Protein 2BL9 (pdb70)

Solvent-accessible surface area: 12488 Å² total; per-residue (Å²): 152,44,45,0,45,1,1,7,2,13,1,5,12,14,0,0,70,34,24,101,78,132,71,67,141,138,56,91,87,185,23,122,134,66,41,37,0,20,10,27,175,58,87,108,20,20,184,101,14,67,41,18,97,155,50,37,37,62,26,0,46,144,22,29,100,95,123,41,84,160,18,72,141,60,19,77,135,34,58,151,112,92,119,189,10,39,0,0,0,0,0,9,96,77,30,5,93,55,38,68,124,135,140,21,39,16,85,94,23,34,4,0,0,22,14,153,100,38,57,172,117,112,13,173,31,170,26,88,45,14,76,35,7,84,59,2,11,107,12,2,52,168,41,123,0,12,42,0,6,0,28,3,22,20,153,12,5,116,71,2,19,90,95,67,10,1,52,36,4,37,26,1,77,0,68,14,61,52,84,21,70,58,58,26,7,129,51,96,69,77,57,15,140,72,80,56,99,37,140,102,106,87,10,190,64,35,44,4,16,12,8,15,68,20,16,117

Sequence (216 aa):
ENLSDVFDIYAICACCKVAPTSAGTKNEPFSPRTFRGLGNKGTLPWKCNSVDMKYFSSVTTYVDESKYEKLKWKRERYLRMEAKLQNVVVMGRSSWESIPKQYKPLPNRINVVLSKTLTKEDVKEKVFIIDSIDDLLLLLKKLKYYKCFIIGGAQVYRECLSRNLIKQIYFTRINGAYPCDVFFPEFDESEFRVTSVSEVYNSKGTTLDFLVYSKV

Structure (mmCIF, N/CA/C/O backbone):
data_2BL9
#
_entry.id   2BL9
#
_cell.length_a   134.280
_cell.length_b   55.740
_cell.length_c   45.720
_cell.angle_alpha   90.00
_cell.angle_beta   107.09
_cell.angle_gamma   90.00
#
_symmetry.space_group_name_H-M   'C 1 2 1'
#
loop_
_entity.id
_entity.type
_entity.pdbx_description
1 polymer 'DIHYDROFOLATE REDUCTASE-THYMIDYLATE SYNTHASE'
2 non-polymer 'NADPH DIHYDRO-NICOTINAMIDE-ADENINE-DINUCLEOTIDE PHOSPHATE'
3 non-polymer 5-(4-CHLORO-PHENYL)-6-ETHYL-PYRIMIDINE-2,4-DIAMINE
4 water water
#
loop_
_atom_site.group_PDB
_atom_site.id
_atom_site.type_symbol
_atom_site.label_atom_id
_atom_site.label_alt_id
_atom_site.label_comp_id
_atom_site.label_asym_id
_atom_site.label_entity_id
_atom_site.label_seq_id
_atom_site.pdbx_PDB_ins_code
_atom_site.Cartn_x
_atom_site.Cartn_y
_atom_site.Cartn_z
_atom_site.occupancy
_atom_site.B_iso_or_equiv
_atom_site.auth_seq_id
_atom_site.auth_comp_id
_atom_site.auth_asym_id
_atom_site.auth_atom_id
_atom_site.pdbx_PDB_model_num
ATOM 1 N N . GLU A 1 2 ? 63.761 1.132 23.424 1.00 50.12 2 GLU A N 1
ATOM 2 C CA . GLU A 1 2 ? 64.395 2.476 23.486 1.00 50.51 2 GLU A CA 1
ATOM 3 C C . GLU A 1 2 ? 65.864 2.419 23.946 1.00 49.26 2 GLU A C 1
ATOM 4 O O . GLU A 1 2 ? 66.279 1.476 24.628 1.00 53.27 2 GLU A O 1
ATOM 10 N N . ASN A 1 3 ? 66.644 3.436 23.576 1.00 45.05 3 ASN A N 1
ATOM 11 C CA . ASN A 1 3 ? 68.048 3.507 23.980 1.00 41.07 3 ASN A CA 1
ATOM 12 C C . ASN A 1 3 ? 68.203 4.449 25.184 1.00 37.82 3 ASN A C 1
ATOM 13 O O . ASN A 1 3 ? 68.098 5.661 25.030 1.00 35.64 3 ASN A O 1
ATOM 18 N N . LEU A 1 4 ? 68.447 3.895 26.373 1.00 34.42 4 LEU A N 1
ATOM 19 C CA . LEU A 1 4 ? 68.614 4.710 27.572 1.00 33.48 4 LEU A CA 1
ATOM 20 C C . LEU A 1 4 ? 69.805 5.673 27.485 1.00 35.40 4 LEU A C 1
ATOM 21 O O . LEU A 1 4 ? 69.723 6.808 27.966 1.00 32.58 4 LEU A O 1
ATOM 26 N N . SER A 1 5 ? 70.914 5.237 26.893 1.00 32.81 5 SER A N 1
ATOM 27 C CA . SER A 1 5 ? 72.061 6.122 26.795 1.00 36.43 5 SER A CA 1
ATOM 28 C C . SER A 1 5 ? 71.657 7.376 26.014 1.00 36.61 5 SER A C 1
ATOM 29 O O . SER A 1 5 ? 72.145 8.473 26.297 1.00 32.76 5 SER A O 1
ATOM 32 N N . ASP A 1 6 ? 70.729 7.233 25.065 1.00 37.26 6 ASP A N 1
ATOM 33 C CA . ASP A 1 6 ? 70.268 8.391 24.301 1.00 36.61 6 ASP A CA 1
ATOM 34 C C . ASP A 1 6 ? 69.268 9.247 25.104 1.00 36.35 6 ASP A C 1
ATOM 35 O O . ASP A 1 6 ? 69.458 10.447 25.271 1.00 36.89 6 ASP A O 1
ATOM 40 N N . VAL A 1 7 ? 68.221 8.625 25.628 1.00 37.47 7 VAL A N 1
ATOM 41 C CA . VAL A 1 7 ? 67.240 9.339 26.418 1.00 38.06 7 VAL A CA 1
ATOM 42 C C . VAL A 1 7 ? 67.881 10.128 27.582 1.00 36.68 7 VAL A C 1
ATOM 43 O O . VAL A 1 7 ? 67.521 11.275 27.830 1.00 35.65 7 VAL A O 1
ATOM 47 N N . PHE A 1 8 ? 68.830 9.538 28.298 1.00 35.77 8 PHE A N 1
ATOM 48 C CA . PHE A 1 8 ? 69.428 10.264 29.413 1.00 37.38 8 PHE A CA 1
ATOM 49 C C . PHE A 1 8 ? 70.808 10.855 29.159 1.00 36.46 8 PHE A C 1
ATOM 50 O O . PHE A 1 8 ? 71.525 11.232 30.097 1.00 30.94 8 PHE A O 1
ATOM 58 N N . ASP A 1 9 ? 71.156 10.939 27.875 1.00 31.65 9 ASP A N 1
ATOM 59 C CA . ASP A 1 9 ? 72.413 11.535 27.435 1.00 31.98 9 ASP A CA 1
ATOM 60 C C . ASP A 1 9 ? 73.619 11.172 28.286 1.00 32.60 9 ASP A C 1
ATOM 61 O O . ASP A 1 9 ? 74.266 12.018 28.911 1.00 31.88 9 ASP A O 1
ATOM 66 N N . ILE A 1 10 ? 73.894 9.882 28.310 1.00 32.60 10 ILE A N 1
ATOM 67 C CA . ILE A 1 10 ? 75.002 9.354 29.066 1.00 31.51 10 ILE A CA 1
ATOM 68 C C . ILE A 1 10 ? 76.218 9.265 28.161 1.00 32.82 10 ILE A C 1
ATOM 69 O O . ILE A 1 10 ? 76.254 8.484 27.186 1.00 32.78 10 ILE A O 1
ATOM 74 N N . TYR A 1 11 ? 77.210 10.086 28.495 1.00 24.17 11 TYR A N 1
ATOM 75 C CA . TYR A 1 11 ? 78.458 10.163 27.725 1.00 26.01 11 TYR A CA 1
ATOM 76 C C . TYR A 1 11 ? 79.654 9.784 28.614 1.00 32.44 11 TYR A C 1
ATOM 77 O O . TYR A 1 11 ? 79.600 9.948 29.833 1.00 31.68 11 TYR A O 1
ATOM 86 N N . ALA A 1 12 ? 80.710 9.260 28.006 1.00 27.95 12 ALA A N 1
ATOM 87 C CA . ALA A 1 12 ? 81.924 8.973 28.752 1.00 27.03 12 ALA A CA 1
ATOM 88 C C . ALA A 1 12 ? 83.016 9.943 28.266 1.00 27.26 12 ALA A C 1
ATOM 89 O O . ALA A 1 12 ? 83.058 10.332 27.082 1.00 27.17 12 ALA A O 1
ATOM 91 N N . ILE A 1 13 ? 83.883 10.340 29.186 1.00 24.48 13 ILE A N 1
ATOM 92 C CA . ILE A 1 13 ? 85.002 11.197 28.850 1.00 23.43 13 ILE A CA 1
ATOM 93 C C . ILE A 1 13 ? 86.198 10.624 29.601 1.00 26.43 13 ILE A C 1
ATOM 94 O O . ILE A 1 13 ? 86.111 10.262 30.777 1.00 24.50 13 ILE A O 1
ATOM 99 N N . CYS A 1 14 ? 87.303 10.490 28.888 1.00 22.87 14 CYS A N 1
ATOM 100 C CA . CYS A 1 14 ? 88.506 9.941 29.470 1.00 26.17 14 CYS A CA 1
ATOM 101 C C . CYS A 1 14 ? 89.688 10.495 28.698 1.00 25.80 14 CYS A C 1
ATOM 102 O O . CYS A 1 14 ? 89.532 11.183 27.699 1.00 26.31 14 CYS A O 1
ATOM 105 N N . ALA A 1 15 ? 90.870 10.139 29.168 1.00 27.44 15 ALA A N 1
ATOM 106 C CA . ALA A 1 15 ? 92.115 10.524 28.556 1.00 27.07 15 ALA A CA 1
ATOM 107 C C . ALA A 1 15 ? 92.988 9.293 28.678 1.00 30.68 15 ALA A C 1
ATOM 108 O O . ALA A 1 15 ? 93.111 8.718 29.765 1.00 27.27 15 ALA A O 1
ATOM 110 N N . CYS A 1 16 ? 93.597 8.874 27.579 1.00 33.03 16 CYS A N 1
ATOM 111 C CA . CYS A 1 16 ? 94.491 7.710 27.627 1.00 32.33 16 CYS A CA 1
ATOM 112 C C . CYS A 1 16 ? 95.792 8.060 26.929 1.00 32.35 16 CYS A C 1
ATOM 113 O O . CYS A 1 16 ? 95.804 8.701 25.870 1.00 29.89 16 CYS A O 1
ATOM 116 N N . CYS A 1 17 ? 96.877 7.574 27.516 1.00 29.36 17 CYS A N 1
ATOM 117 C CA . CYS A 1 17 ? 98.236 7.763 27.027 1.00 30.08 17 CYS A CA 1
ATOM 118 C C . CYS A 1 17 ? 98.751 6.393 26.533 1.00 32.48 17 CYS A C 1
ATOM 119 O O . CYS A 1 17 ? 98.024 5.391 26.566 1.00 32.37 17 CYS A O 1
ATOM 122 N N . LYS A 1 18 ? 99.995 6.366 26.066 1.00 38.03 18 LYS A N 1
ATOM 123 C CA . LYS A 1 18 ? 100.629 5.130 25.596 1.00 39.25 18 LYS A CA 1
ATOM 124 C C . LYS A 1 18 ? 101.172 4.471 26.840 1.00 38.07 18 LYS A C 1
ATOM 125 O O . LYS A 1 18 ? 101.468 5.169 27.802 1.00 37.16 18 LYS A O 1
ATOM 131 N N . VAL A 1 19 ? 101.319 3.147 26.817 1.00 38.91 19 VAL A N 1
ATOM 132 C CA . VAL A 1 19 ? 101.802 2.397 27.972 1.00 39.89 19 VAL A CA 1
ATOM 133 C C . VAL A 1 19 ? 103.312 2.165 27.942 1.00 43.84 19 VAL A C 1
ATOM 134 O O . VAL A 1 19 ? 103.876 1.837 26.890 1.00 48.36 19 VAL A O 1
ATOM 138 N N . ALA A 1 20 ? 103.969 2.366 29.087 1.00 43.90 20 ALA A N 1
ATOM 139 C CA . ALA A 1 20 ? 105.418 2.192 29.176 1.00 42.90 20 ALA A CA 1
ATOM 140 C C . ALA A 1 20 ? 105.759 0.738 29.318 1.00 39.27 20 ALA A C 1
ATOM 141 O O . ALA A 1 20 ? 105.281 0.038 30.201 1.00 44.99 20 ALA A O 1
ATOM 143 N N . PRO A 1 21 ? 106.627 0.257 28.444 1.00 45.73 21 PRO A N 1
ATOM 144 C CA . PRO A 1 21 ? 107.005 -1.151 28.503 1.00 45.25 21 PRO A CA 1
ATOM 145 C C . PRO A 1 21 ? 107.599 -1.588 29.831 1.00 48.92 21 PRO A C 1
ATOM 146 O O . PRO A 1 21 ? 107.931 -0.757 30.694 1.00 47.97 21 PRO A O 1
ATOM 150 N N . THR A 1 22 ? 107.700 -2.907 29.996 1.00 50.57 22 THR A N 1
ATOM 151 C CA . THR A 1 22 ? 108.326 -3.510 31.182 1.00 53.03 22 THR A CA 1
ATOM 152 C C . THR A 1 22 ? 109.247 -4.647 30.704 1.00 51.90 22 THR A C 1
ATOM 153 O O . THR A 1 22 ? 108.917 -5.367 29.756 1.00 53.41 22 THR A O 1
ATOM 157 N N . SER A 1 23 ? 110.397 -4.778 31.364 1.00 53.34 23 SER A N 1
ATOM 158 C CA . SER A 1 23 ? 111.432 -5.781 31.044 1.00 52.60 23 SER A CA 1
ATOM 159 C C . SER A 1 23 ? 111.168 -7.105 31.768 1.00 55.68 23 SER A C 1
ATOM 160 O O . SER A 1 23 ? 111.772 -8.149 31.472 1.00 56.74 23 SER A O 1
ATOM 163 N N . ALA A 1 24 ? 110.259 -7.034 32.733 1.00 54.27 24 ALA A N 1
ATOM 164 C CA . ALA A 1 24 ? 109.872 -8.174 33.528 1.00 51.09 24 ALA A CA 1
ATOM 165 C C . ALA A 1 24 ? 108.337 -8.288 33.496 1.00 51.96 24 ALA A C 1
ATOM 166 O O . ALA A 1 24 ? 107.647 -7.320 33.147 1.00 53.23 24 ALA A O 1
ATOM 168 N N . GLY A 1 25 ? 107.811 -9.465 33.860 1.00 50.21 25 GLY A N 1
ATOM 169 C CA . GLY A 1 25 ? 106.364 -9.697 33.868 1.00 47.87 25 GLY A CA 1
ATOM 170 C C . GLY A 1 25 ? 105.792 -10.145 32.522 1.00 43.94 25 GLY A C 1
ATOM 171 O O . GLY A 1 25 ? 106.461 -10.028 31.494 1.00 44.81 25 GLY A O 1
ATOM 172 N N . THR A 1 26 ? 104.553 -10.644 32.532 1.00 44.44 26 THR A N 1
ATOM 173 C CA . THR A 1 26 ? 103.845 -11.131 31.322 1.00 44.78 26 THR A CA 1
ATOM 174 C C . THR A 1 26 ? 102.829 -10.098 30.759 1.00 46.32 26 THR A C 1
ATOM 175 O O . THR A 1 26 ? 101.983 -10.407 29.892 1.00 36.96 26 THR A O 1
ATOM 179 N N . LYS A 1 27 ? 102.933 -8.872 31.258 1.00 44.63 27 LYS A N 1
ATOM 180 C CA . LYS A 1 27 ? 102.023 -7.780 30.896 1.00 46.64 27 LYS A CA 1
ATOM 181 C C . LYS A 1 27 ? 102.552 -6.793 29.888 1.00 41.25 27 LYS A C 1
ATOM 182 O O . LYS A 1 27 ? 101.900 -5.797 29.612 1.00 44.69 27 LYS A O 1
ATOM 188 N N . ASN A 1 28 ? 103.743 -7.038 29.359 1.00 40.55 28 ASN A N 1
ATOM 189 C CA . ASN A 1 28 ? 104.292 -6.129 28.368 1.00 41.91 28 ASN A CA 1
ATOM 190 C C . ASN A 1 28 ? 103.575 -6.477 27.059 1.00 43.67 28 ASN A C 1
ATOM 191 O O . ASN A 1 28 ? 103.469 -7.655 26.684 1.00 41.43 28 ASN A O 1
ATOM 196 N N . GLU A 1 29 ? 103.049 -5.432 26.419 1.00 40.03 29 GLU A N 1
ATOM 197 C CA . GLU A 1 29 ? 102.313 -5.511 25.159 1.00 36.64 29 GLU A CA 1
ATOM 198 C C . GLU A 1 29 ? 102.881 -4.538 24.172 1.00 36.59 29 GLU A C 1
ATOM 199 O O . GLU A 1 29 ? 102.207 -3.614 23.742 1.00 37.93 29 GLU A O 1
ATOM 205 N N . PRO A 1 30 ? 104.147 -4.731 23.803 1.00 36.00 30 PRO A N 1
ATOM 206 C CA . PRO A 1 30 ? 104.768 -3.824 22.842 1.00 40.83 30 PRO A CA 1
ATOM 207 C C . PRO A 1 30 ? 104.013 -3.774 21.512 1.00 39.85 30 PRO A C 1
ATOM 208 O O . PRO A 1 30 ? 104.197 -2.835 20.738 1.00 42.23 30 PRO A O 1
ATOM 212 N N . PHE A 1 31 ? 103.135 -4.747 21.261 1.00 39.64 31 PHE A N 1
ATOM 213 C CA . PHE A 1 31 ? 102.418 -4.743 19.984 1.00 42.34 31 PHE A CA 1
ATOM 214 C C . PHE A 1 31 ? 100.900 -4.570 20.089 1.00 42.62 31 PHE A C 1
ATOM 215 O O . PHE A 1 31 ? 100.162 -4.865 19.138 1.00 40.36 31 PHE A O 1
ATOM 223 N N . SER A 1 32 ? 100.445 -4.058 21.232 1.00 41.89 32 SER A N 1
ATOM 224 C CA . SER A 1 32 ? 99.028 -3.825 21.462 1.00 35.81 32 SER A CA 1
ATOM 225 C C . SER A 1 32 ? 98.321 -3.131 20.300 1.00 38.16 32 SER A C 1
ATOM 226 O O . SER A 1 32 ? 98.792 -2.128 19.772 1.00 37.33 32 SER A O 1
ATOM 229 N N . PRO A 1 33 ? 97.165 -3.663 19.900 1.00 36.53 33 PRO A N 1
ATOM 230 C CA . PRO A 1 33 ? 96.368 -3.113 18.798 1.00 41.24 33 PRO A CA 1
ATOM 231 C C . PRO A 1 33 ? 95.755 -1.750 19.162 1.00 39.77 33 PRO A C 1
ATOM 232 O O . PRO A 1 33 ? 95.256 -1.036 18.285 1.00 35.03 33 PRO A O 1
ATOM 236 N N . ARG A 1 34 ? 95.780 -1.406 20.452 1.00 34.96 34 ARG A N 1
ATOM 237 C CA . ARG A 1 34 ? 95.242 -0.120 20.917 1.00 37.26 34 ARG A CA 1
ATOM 238 C C . ARG A 1 34 ? 96.336 0.644 21.616 1.00 35.03 34 ARG A C 1
ATOM 239 O O . ARG A 1 34 ? 96.576 0.455 22.813 1.00 35.06 34 ARG A O 1
ATOM 247 N N . THR A 1 35 ? 96.973 1.512 20.858 1.00 35.53 35 THR A N 1
ATOM 248 C CA . THR A 1 35 ? 98.068 2.345 21.343 1.00 42.06 35 THR A CA 1
ATOM 249 C C . THR A 1 35 ? 97.721 3.169 22.581 1.00 38.84 35 THR A C 1
ATOM 250 O O . THR A 1 35 ? 98.375 3.065 23.616 1.00 44.54 35 THR A O 1
ATOM 254 N N . PHE A 1 36 ? 96.672 3.968 22.484 1.00 34.09 36 PHE A N 1
ATOM 255 C CA . PHE A 1 36 ? 96.284 4.822 23.595 1.00 35.41 36 PHE A CA 1
ATOM 256 C C . PHE A 1 36 ? 95.275 4.106 24.495 1.00 34.98 36 PHE A C 1
ATOM 257 O O . PHE A 1 36 ? 94.064 4.200 24.285 1.00 33.48 36 PHE A O 1
ATOM 265 N N . ARG A 1 37 ? 95.771 3.367 25.482 1.00 31.78 37 ARG A N 1
ATOM 266 C CA . ARG A 1 37 ? 94.883 2.628 26.384 1.00 34.20 37 ARG A CA 1
ATOM 267 C C . ARG A 1 37 ? 95.199 2.820 27.880 1.00 30.64 37 ARG A C 1
ATOM 268 O O . ARG A 1 37 ? 94.528 2.230 28.726 1.00 33.54 37 ARG A O 1
ATOM 276 N N . GLY A 1 38 ? 96.195 3.648 28.191 1.00 32.26 38 GLY A N 1
ATOM 277 C CA . GLY A 1 38 ? 96.590 3.874 29.567 1.00 32.29 38 GLY A CA 1
ATOM 278 C C . GLY A 1 38 ? 95.744 4.911 30.280 1.00 29.58 38 GLY A C 1
ATOM 279 O O . GLY A 1 38 ? 95.681 6.068 29.865 1.00 32.51 38 GLY A O 1
ATOM 280 N N . LEU A 1 39 ? 95.111 4.483 31.371 1.00 25.50 39 LEU A N 1
ATOM 281 C CA . LEU A 1 39 ? 94.224 5.327 32.167 1.00 31.11 39 LEU A CA 1
ATOM 282 C C . LEU A 1 39 ? 94.778 5.763 33.526 1.00 29.75 39 LEU A C 1
ATOM 283 O O . LEU A 1 39 ? 94.593 6.900 33.939 1.00 30.16 39 LEU A O 1
ATOM 288 N N . GLY A 1 40 ? 95.426 4.854 34.244 1.00 34.59 40 GLY A N 1
ATOM 289 C CA . GLY A 1 40 ? 95.940 5.217 35.551 1.00 35.58 40 GLY A CA 1
ATOM 290 C C . GLY A 1 40 ? 97.115 4.373 35.989 1.00 40.93 40 GLY A C 1
ATOM 291 O O . GLY A 1 40 ? 97.445 3.352 35.370 1.00 38.95 40 GLY A O 1
ATOM 292 N N . ASN A 1 41 ? 97.759 4.825 37.060 1.00 41.83 41 ASN A N 1
ATOM 293 C CA . ASN A 1 41 ? 98.908 4.128 37.617 1.00 38.77 41 ASN A CA 1
ATOM 294 C C . ASN A 1 41 ? 98.997 4.380 39.107 1.00 37.19 41 ASN A C 1
ATOM 295 O O . ASN A 1 41 ? 99.081 5.534 39.548 1.00 37.59 41 ASN A O 1
ATOM 300 N N . LYS A 1 42 ? 98.972 3.296 39.877 1.00 41.62 42 LYS A N 1
ATOM 301 C CA . LYS A 1 42 ? 99.075 3.379 41.333 1.00 43.17 42 LYS A CA 1
ATOM 302 C C . LYS A 1 42 ? 98.042 4.342 41.918 1.00 44.58 42 LYS A C 1
ATOM 303 O O . LYS A 1 42 ? 98.343 5.140 42.813 1.00 42.97 42 LYS A O 1
ATOM 309 N N . GLY A 1 43 ? 96.824 4.283 41.392 1.00 43.93 43 GLY A N 1
ATOM 310 C CA . GLY A 1 43 ? 95.791 5.155 41.906 1.00 40.05 43 GLY A CA 1
ATOM 311 C C . GLY A 1 43 ? 95.787 6.595 41.427 1.00 39.12 43 GLY A C 1
ATOM 312 O O . GLY A 1 43 ? 94.881 7.328 41.796 1.00 39.99 43 GLY A O 1
ATOM 313 N N . THR A 1 44 ? 96.776 7.037 40.652 1.00 34.49 44 THR A N 1
ATOM 314 C CA . THR A 1 44 ? 96.736 8.411 40.168 1.00 32.54 44 THR A CA 1
ATOM 315 C C . THR A 1 44 ? 96.840 8.405 38.640 1.00 31.02 44 THR A C 1
ATOM 316 O O . THR A 1 44 ? 96.841 7.327 38.048 1.00 35.69 44 THR A O 1
ATOM 320 N N . LEU A 1 45 ? 96.911 9.575 37.999 1.00 35.28 45 LEU A N 1
ATOM 321 C CA . LEU A 1 45 ? 97.007 9.614 36.529 1.00 35.35 45 LEU A CA 1
ATOM 322 C C . LEU A 1 45 ? 98.437 9.239 36.171 1.00 37.24 45 LEU A C 1
ATOM 323 O O . LEU A 1 45 ? 99.362 9.534 36.920 1.00 37.88 45 LEU A O 1
ATOM 328 N N . PRO A 1 46 ? 98.642 8.578 35.021 1.00 34.60 46 PRO A N 1
ATOM 329 C CA . PRO A 1 46 ? 100.007 8.182 34.636 1.00 31.62 46 PRO A CA 1
ATOM 330 C C . PRO A 1 46 ? 100.938 9.362 34.382 1.00 35.69 46 PRO A C 1
ATOM 331 O O . PRO A 1 46 ? 102.144 9.281 34.619 1.00 39.25 46 PRO A O 1
ATOM 335 N N . TRP A 1 47 ? 100.378 10.462 33.908 1.00 33.03 47 TRP A N 1
ATOM 336 C CA . TRP A 1 47 ? 101.186 11.616 33.580 1.00 33.93 47 TRP A CA 1
ATOM 337 C C . TRP A 1 47 ? 101.082 12.731 34.606 1.00 37.46 47 TRP A C 1
ATOM 338 O O . TRP A 1 47 ? 100.267 12.689 35.536 1.00 38.63 47 TRP A O 1
ATOM 349 N N . LYS A 1 48 ? 101.922 13.731 34.409 1.00 41.97 48 LYS A N 1
ATOM 350 C CA . LYS A 1 48 ? 101.948 14.875 35.289 1.00 50.88 48 LYS A CA 1
ATOM 351 C C . LYS A 1 48 ? 100.906 15.876 34.781 1.00 50.46 48 LYS A C 1
ATOM 352 O O . LYS A 1 48 ? 100.577 15.901 33.591 1.00 50.83 48 LYS A O 1
ATOM 358 N N . CYS A 1 49 ? 100.396 16.688 35.697 1.00 47.78 49 CYS A N 1
ATOM 359 C CA . CYS A 1 49 ? 99.396 17.679 35.380 1.00 48.08 49 CYS A CA 1
ATOM 360 C C . CYS A 1 49 ? 99.432 18.140 33.924 1.00 46.93 49 CYS A C 1
ATOM 361 O O . CYS A 1 49 ? 100.400 18.779 33.502 1.00 47.91 49 CYS A O 1
ATOM 364 N N . ASN A 1 50 ? 98.394 17.810 33.156 1.00 39.30 50 ASN A N 1
ATOM 365 C CA . ASN A 1 50 ? 98.311 18.236 31.752 1.00 40.01 50 ASN A CA 1
ATOM 366 C C . ASN A 1 50 ? 97.226 19.295 31.807 1.00 40.59 50 ASN A C 1
ATOM 367 O O . ASN A 1 50 ? 96.025 18.978 31.883 1.00 35.37 50 ASN A O 1
ATOM 372 N N . SER A 1 51 ? 97.643 20.558 31.780 1.00 38.03 51 SER A N 1
ATOM 373 C CA . SER A 1 51 ? 96.682 21.650 31.921 1.00 37.71 51 SER A CA 1
ATOM 374 C C . SER A 1 51 ? 95.784 21.756 30.717 1.00 35.80 51 SER A C 1
ATOM 375 O O . SER A 1 51 ? 94.640 22.195 30.824 1.00 39.93 51 SER A O 1
ATOM 378 N N . VAL A 1 52 ? 96.300 21.334 29.571 1.00 34.05 52 VAL A N 1
ATOM 379 C CA . VAL A 1 52 ? 95.521 21.400 28.358 1.00 34.82 52 VAL A CA 1
ATOM 380 C C . VAL A 1 52 ? 94.329 20.432 28.427 1.00 28.96 52 VAL A C 1
ATOM 381 O O . VAL A 1 52 ? 93.201 20.835 28.162 1.00 32.63 52 VAL A O 1
ATOM 385 N N . ASP A 1 53 ? 94.561 19.180 28.808 1.00 32.23 53 ASP A N 1
ATOM 386 C CA . ASP A 1 53 ? 93.450 18.216 28.921 1.00 28.43 53 ASP A CA 1
ATOM 387 C C . ASP A 1 53 ? 92.536 18.611 30.083 1.00 31.52 53 ASP A C 1
ATOM 388 O O . ASP A 1 53 ? 91.316 18.464 30.019 1.00 32.04 53 ASP A O 1
ATOM 393 N N . MET A 1 54 ? 93.142 19.105 31.153 1.00 29.15 54 MET A N 1
ATOM 394 C CA . MET A 1 54 ? 92.408 19.556 32.328 1.00 33.07 54 MET A CA 1
ATOM 395 C C . MET A 1 54 ? 91.389 20.639 31.951 1.00 31.87 54 MET A C 1
ATOM 396 O O . MET A 1 54 ? 90.214 20.597 32.359 1.00 30.37 54 MET A O 1
ATOM 401 N N . LYS A 1 55 ? 91.823 21.614 31.166 1.00 29.26 55 LYS A N 1
ATOM 402 C CA . LYS A 1 55 ? 90.920 22.696 30.766 1.00 33.27 55 LYS A CA 1
ATOM 403 C C . LYS A 1 55 ? 89.835 22.112 29.883 1.00 33.02 55 LYS A C 1
ATOM 404 O O . LYS A 1 55 ? 88.642 22.403 30.051 1.00 30.97 55 LYS A O 1
ATOM 410 N N . TYR A 1 56 ? 90.254 21.288 28.931 1.00 31.23 56 TYR A N 1
ATOM 411 C CA . TYR A 1 56 ? 89.286 20.657 28.042 1.00 33.88 56 TYR A CA 1
ATOM 412 C C . TYR A 1 56 ? 88.245 19.898 28.868 1.00 32.56 56 TYR A C 1
ATOM 413 O O . TYR A 1 56 ? 87.049 20.125 28.723 1.00 31.55 56 TYR A O 1
ATOM 422 N N . PHE A 1 57 ? 88.707 18.998 29.739 1.00 27.80 57 PHE A N 1
ATOM 423 C CA . PHE A 1 57 ? 87.800 18.218 30.568 1.00 27.33 57 PHE A CA 1
ATOM 424 C C . PHE A 1 57 ? 86.791 19.115 31.307 1.00 26.98 57 PHE A C 1
ATOM 425 O O . PHE A 1 57 ? 85.564 18.867 31.300 1.00 25.64 57 PHE A O 1
ATOM 433 N N . SER A 1 58 ? 87.307 20.166 31.936 1.00 27.20 58 SER A N 1
ATOM 434 C CA . SER A 1 58 ? 86.471 21.107 32.689 1.00 31.76 58 SER A CA 1
ATOM 435 C C . SER A 1 58 ? 85.388 21.796 31.841 1.00 26.40 58 SER A C 1
ATOM 436 O O . SER A 1 58 ? 84.244 21.981 32.293 1.00 30.27 58 SER A O 1
ATOM 439 N N . SER A 1 59 ? 85.745 22.165 30.618 1.00 26.33 59 SER A N 1
ATOM 440 C CA . SER A 1 59 ? 84.798 22.830 29.705 1.00 29.26 59 SER A CA 1
ATOM 441 C C . SER A 1 59 ? 83.676 21.883 29.243 1.00 24.10 59 SER A C 1
ATOM 442 O O . SER A 1 59 ? 82.487 22.203 29.346 1.00 30.23 59 SER A O 1
ATOM 445 N N . VAL A 1 60 ? 84.066 20.711 28.751 1.00 28.05 60 VAL A N 1
ATOM 446 C CA . VAL A 1 60 ? 83.105 19.703 28.298 1.00 29.02 60 VAL A CA 1
ATOM 447 C C . VAL A 1 60 ? 82.112 19.337 29.418 1.00 30.47 60 VAL A C 1
ATOM 448 O O . VAL A 1 60 ? 80.898 19.426 29.254 1.00 29.77 60 VAL A O 1
ATOM 452 N N . THR A 1 61 ? 82.639 18.960 30.575 1.00 28.52 61 THR A N 1
ATOM 453 C CA . THR A 1 61 ? 81.793 18.538 31.662 1.00 26.14 61 THR A CA 1
ATOM 454 C C . THR A 1 61 ? 81.000 19.617 32.338 1.00 27.53 61 THR A C 1
ATOM 455 O O . THR A 1 61 ? 80.072 19.300 33.056 1.00 31.63 61 THR A O 1
ATOM 459 N N . THR A 1 62 ? 81.351 20.878 32.110 1.00 29.52 62 THR A N 1
ATOM 460 C CA . THR A 1 62 ? 80.659 21.975 32.756 1.00 28.62 62 THR A CA 1
ATOM 461 C C . THR A 1 62 ? 79.675 22.723 31.864 1.00 30.74 62 THR A C 1
ATOM 462 O O . THR A 1 62 ? 78.644 23.238 32.341 1.00 31.81 62 THR A O 1
ATOM 466 N N . TYR A 1 63 ? 79.976 22.784 30.575 1.00 34.47 63 TYR A N 1
ATOM 467 C CA . TYR A 1 63 ? 79.106 23.488 29.631 1.00 33.32 63 TYR A CA 1
ATOM 468 C C . TYR A 1 63 ? 77.690 22.956 29.493 1.00 32.75 63 TYR A C 1
ATOM 469 O O . TYR A 1 63 ? 77.472 21.776 29.230 1.00 35.21 63 TYR A O 1
ATOM 478 N N . VAL A 1 64 ? 76.741 23.870 29.641 1.00 30.82 64 VAL A N 1
ATOM 479 C CA . VAL A 1 64 ? 75.316 23.596 29.512 1.00 35.10 64 VAL A CA 1
ATOM 480 C C . VAL A 1 64 ? 74.679 24.638 28.543 1.00 36.22 64 VAL A C 1
ATOM 481 O O . VAL A 1 64 ? 75.091 25.796 28.516 1.00 37.32 64 VAL A O 1
ATOM 485 N N . ASP A 1 65 ? 73.685 24.231 27.754 1.00 42.87 65 ASP A N 1
ATOM 486 C CA . ASP A 1 65 ? 72.986 25.159 26.842 1.00 39.94 65 ASP A CA 1
ATOM 487 C C . ASP A 1 65 ? 71.528 25.113 27.235 1.00 42.72 65 ASP A C 1
ATOM 488 O O . ASP A 1 65 ? 70.831 24.146 26.925 1.00 44.47 65 ASP A O 1
ATOM 493 N 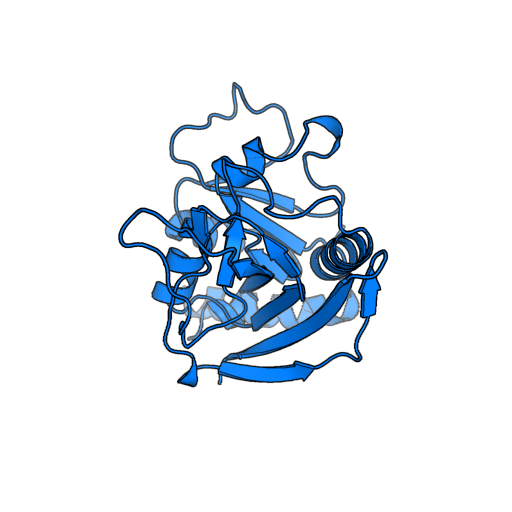N . GLU A 1 66 ? 71.081 26.160 27.932 1.00 43.09 66 GLU A N 1
ATOM 494 C CA . GLU A 1 66 ? 69.708 26.287 28.431 1.00 44.26 66 GLU A CA 1
ATOM 495 C C . GLU A 1 66 ? 68.668 26.084 27.338 1.00 46.95 66 GLU A C 1
ATOM 496 O O . GLU A 1 66 ? 67.641 25.442 27.569 1.00 48.72 66 GLU A O 1
ATOM 502 N N . SER A 1 67 ? 68.946 26.644 26.159 1.00 45.04 67 SER A N 1
ATOM 503 C CA . SER A 1 67 ? 68.024 26.587 25.021 1.00 48.82 67 SER A CA 1
ATOM 504 C C . SER A 1 67 ? 67.749 25.179 24.507 1.00 49.88 67 SER A C 1
ATOM 505 O O . SER A 1 67 ? 66.695 24.923 23.936 1.00 52.01 67 SER A O 1
ATOM 508 N N . LYS A 1 68 ? 68.688 24.262 24.737 1.00 47.91 68 LYS A N 1
ATOM 509 C CA . LYS A 1 68 ? 68.533 22.905 24.271 1.00 41.15 68 LYS A CA 1
ATOM 510 C C . LYS A 1 68 ? 67.976 21.967 25.308 1.00 39.67 68 LYS A C 1
ATOM 511 O O . LYS A 1 68 ? 67.779 20.781 25.043 1.00 43.85 68 LYS A O 1
ATOM 517 N N . TYR A 1 69 ? 67.704 22.492 26.492 1.00 41.78 69 TYR A N 1
ATOM 518 C CA . TYR A 1 69 ? 67.179 21.651 27.544 1.00 42.77 69 TYR A CA 1
ATOM 519 C C . TYR A 1 69 ? 65.735 21.176 27.345 1.00 46.80 69 TYR A C 1
ATOM 520 O O . TYR A 1 69 ? 65.428 19.999 27.575 1.00 45.47 69 TYR A O 1
ATOM 529 N N . GLU A 1 70 ? 64.847 22.078 26.925 1.00 46.39 70 GLU A N 1
ATOM 530 C CA . GLU A 1 70 ? 63.433 21.715 26.732 1.00 44.01 70 GLU A CA 1
ATOM 531 C C . GLU A 1 70 ? 63.319 20.481 25.844 1.00 42.95 70 GLU A C 1
ATOM 532 O O . GLU A 1 70 ? 62.540 19.557 26.111 1.00 46.63 70 GLU A O 1
ATOM 538 N N . LYS A 1 71 ? 64.089 20.463 24.775 1.00 40.06 71 LYS A N 1
ATOM 539 C CA . LYS A 1 71 ? 64.024 19.314 23.916 1.00 43.78 71 LYS A CA 1
ATOM 540 C C . LYS A 1 71 ? 64.399 18.063 24.713 1.00 42.87 71 LYS A C 1
ATOM 541 O O . LYS A 1 71 ? 63.754 17.029 24.580 1.00 45.90 71 LYS A O 1
ATOM 547 N N . LEU A 1 72 ? 65.408 18.155 25.572 1.00 43.08 72 LEU A N 1
ATOM 548 C CA . LEU A 1 72 ? 65.803 17.001 26.370 1.00 42.34 72 LEU A CA 1
ATOM 549 C C . LEU A 1 72 ? 64.709 16.705 27.379 1.00 40.55 72 LEU A C 1
ATOM 550 O O . LEU A 1 72 ? 64.398 15.545 27.650 1.00 42.36 72 LEU A O 1
ATOM 555 N N . LYS A 1 73 ? 64.120 17.756 27.940 1.00 41.94 73 LYS A N 1
ATOM 556 C CA . LYS A 1 73 ? 63.066 17.563 28.929 1.00 43.22 73 LYS A CA 1
ATOM 557 C C . LYS A 1 73 ? 61.928 16.739 28.324 1.00 44.79 73 LYS A C 1
ATOM 558 O O . LYS A 1 73 ? 61.470 15.770 28.918 1.00 46.96 73 LYS A O 1
ATOM 564 N N . TRP A 1 74 ? 61.500 17.113 27.124 1.00 46.30 74 TRP A N 1
ATOM 565 C CA . TRP A 1 74 ? 60.410 16.420 26.457 1.00 47.29 74 TRP A CA 1
ATOM 566 C C . TRP A 1 74 ? 60.745 14.971 26.151 1.00 49.00 74 TRP A C 1
ATOM 567 O O . TRP A 1 74 ? 59.960 14.061 26.439 1.00 50.39 74 TRP A O 1
ATOM 578 N N . LYS A 1 75 ? 61.919 14.769 25.564 1.00 46.95 75 LYS A N 1
ATOM 579 C CA . LYS A 1 75 ? 62.392 13.438 25.219 1.00 45.03 75 LYS A CA 1
ATOM 580 C C . LYS A 1 75 ? 62.331 12.528 26.426 1.00 45.49 75 LYS A C 1
ATOM 581 O O . LYS A 1 75 ? 62.034 11.337 26.305 1.00 43.91 75 LYS A O 1
ATOM 587 N N . ARG A 1 76 ? 62.628 13.089 27.591 1.00 44.25 76 ARG A N 1
ATOM 588 C CA . ARG A 1 76 ? 62.621 12.301 28.812 1.00 42.44 76 ARG A CA 1
ATOM 589 C C . ARG A 1 76 ? 61.216 12.146 29.377 1.00 42.87 76 ARG A C 1
ATOM 590 O O . ARG A 1 76 ? 60.846 11.055 29.809 1.00 43.74 76 ARG A O 1
ATOM 598 N N . GLU A 1 77 ? 60.435 13.224 29.381 1.00 45.70 77 GLU A N 1
ATOM 599 C CA . GLU A 1 77 ? 59.065 13.140 29.887 1.00 47.88 77 GLU A CA 1
ATOM 600 C C . GLU A 1 77 ? 58.299 12.081 29.095 1.00 47.17 77 GLU A C 1
ATOM 601 O O . GLU A 1 77 ? 57.510 11.301 29.654 1.00 50.15 77 GLU A O 1
ATOM 607 N N . ARG A 1 78 ? 58.566 12.038 27.797 1.00 46.08 78 ARG A N 1
ATOM 608 C CA . ARG A 1 78 ? 57.924 11.078 26.921 1.00 48.02 78 ARG A CA 1
ATOM 609 C C . ARG A 1 78 ? 58.299 9.647 27.296 1.00 49.02 78 ARG A C 1
ATOM 610 O O . ARG A 1 78 ? 57.436 8.799 27.519 1.00 48.70 78 ARG A O 1
ATOM 618 N N . TYR A 1 79 ? 59.603 9.386 27.358 1.00 49.23 79 TYR A N 1
ATOM 619 C CA . TYR A 1 79 ? 60.087 8.071 27.718 1.00 45.27 79 TYR A CA 1
ATOM 620 C C . TYR A 1 79 ? 59.488 7.649 29.061 1.00 46.68 79 TYR A C 1
ATOM 621 O O . TYR A 1 79 ? 59.046 6.509 29.222 1.00 50.94 79 TYR A O 1
ATOM 630 N N . LEU A 1 80 ? 59.454 8.569 30.017 1.00 40.35 80 LEU A N 1
ATOM 631 C CA . LEU A 1 80 ? 58.924 8.255 31.328 1.00 44.15 80 LEU A CA 1
ATOM 632 C C . LEU A 1 80 ? 57.425 8.048 31.289 1.00 49.97 80 LEU A C 1
ATOM 633 O O . LEU A 1 80 ? 56.858 7.324 32.124 1.00 50.44 80 LEU A O 1
ATOM 638 N N . ARG A 1 81 ? 56.772 8.697 30.331 1.00 51.01 81 ARG A N 1
ATOM 639 C CA . ARG A 1 81 ? 55.324 8.563 30.196 1.00 51.30 81 ARG A CA 1
ATOM 640 C C . ARG A 1 81 ? 55.052 7.140 29.730 1.00 52.25 81 ARG A C 1
ATOM 641 O O . ARG A 1 81 ? 54.375 6.354 30.412 1.00 56.35 81 ARG A O 1
ATOM 649 N N . MET A 1 82 ? 55.629 6.802 28.580 1.00 53.66 82 MET A N 1
ATOM 650 C CA . MET A 1 82 ? 55.461 5.481 27.985 1.00 51.75 82 MET A CA 1
ATOM 651 C C . MET A 1 82 ? 55.912 4.385 28.940 1.00 54.01 82 MET A C 1
ATOM 652 O O . MET A 1 82 ? 55.323 3.288 28.989 1.00 56.96 82 MET A O 1
ATOM 657 N N . GLU A 1 83 ? 56.966 4.667 29.698 1.00 51.71 83 GLU A N 1
ATOM 658 C CA . GLU A 1 83 ? 57.482 3.692 30.660 1.00 50.54 83 GLU A CA 1
ATOM 659 C C . GLU A 1 83 ? 56.395 3.401 31.680 1.00 52.55 83 GLU A C 1
ATOM 660 O O . GLU A 1 83 ? 56.343 2.309 32.254 1.00 55.86 83 GLU A O 1
ATOM 666 N N . ALA A 1 84 ? 55.515 4.378 31.890 1.00 54.46 84 ALA A N 1
ATOM 667 C CA . ALA A 1 84 ? 54.415 4.240 32.850 1.00 54.07 84 ALA A CA 1
ATOM 668 C C . ALA A 1 84 ? 53.057 4.018 32.172 1.00 55.55 84 ALA A C 1
ATOM 669 O O . ALA A 1 84 ? 52.826 2.980 31.530 1.00 57.66 84 ALA A O 1
ATOM 671 N N . LYS A 1 106 ? 69.749 26.135 38.878 1.00 44.17 106 LYS A N 1
ATOM 672 C CA . LYS A 1 106 ? 70.607 26.384 37.705 1.00 45.47 106 LYS A CA 1
ATOM 673 C C . LYS A 1 106 ? 70.869 25.049 36.986 1.00 43.54 106 LYS A C 1
ATOM 674 O O . LYS A 1 106 ? 71.232 24.061 37.621 1.00 47.83 106 LYS A O 1
ATOM 680 N N . LEU A 1 107 ? 70.677 25.016 35.674 1.00 42.27 107 LEU A N 1
ATOM 681 C CA . LEU A 1 107 ? 70.891 23.786 34.934 1.00 42.09 107 LEU A CA 1
ATOM 682 C C . LEU A 1 107 ? 72.355 23.372 34.943 1.00 41.61 107 LEU A C 1
ATOM 683 O O . LEU A 1 107 ? 73.226 24.180 34.637 1.00 40.91 107 LEU A O 1
ATOM 688 N N . GLN A 1 108 ? 72.609 22.112 35.299 1.00 36.62 108 GLN A N 1
ATOM 689 C CA . GLN A 1 108 ? 73.966 21.577 35.326 1.00 37.77 108 GLN A CA 1
ATOM 690 C C . GLN A 1 108 ? 74.002 20.160 34.736 1.00 34.98 108 GLN A C 1
ATOM 691 O O . GLN A 1 108 ? 72.967 19.492 34.580 1.00 34.57 108 GLN A O 1
ATOM 697 N N . ASN A 1 109 ? 75.207 19.735 34.382 1.00 32.06 109 ASN A N 1
ATOM 698 C CA . ASN A 1 109 ? 75.453 18.396 33.885 1.00 29.92 109 ASN A CA 1
ATOM 699 C C . ASN A 1 109 ? 75.746 17.575 35.132 1.00 30.19 109 ASN A C 1
ATOM 700 O O . ASN A 1 109 ? 76.035 18.110 36.211 1.00 28.46 109 ASN A O 1
ATOM 705 N N . VAL A 1 110 ? 75.673 16.264 34.977 1.00 27.55 110 VAL A N 1
ATOM 706 C CA . VAL A 1 110 ? 75.981 15.350 36.063 1.00 28.35 110 VAL A CA 1
ATOM 707 C C . VAL A 1 110 ? 77.358 14.769 35.738 1.00 28.59 110 VAL A C 1
ATOM 708 O O . VAL A 1 110 ? 77.692 14.590 34.569 1.00 27.37 110 VAL A O 1
ATOM 712 N N . VAL A 1 111 ? 78.181 14.527 36.754 1.00 27.17 111 VAL A N 1
ATOM 713 C CA . VAL A 1 111 ? 79.445 13.847 36.519 1.00 22.17 111 VAL A CA 1
ATOM 714 C C . VAL A 1 111 ? 79.408 12.646 37.477 1.00 26.07 111 VAL A C 1
ATOM 715 O O . VAL A 1 111 ? 79.107 12.781 38.686 1.00 28.71 111 VAL A O 1
ATOM 719 N N . VAL A 1 112 ? 79.685 11.469 36.918 1.00 26.18 112 VAL A N 1
ATOM 720 C CA . VAL A 1 112 ? 79.674 10.193 37.647 1.00 25.59 112 VAL A CA 1
ATOM 721 C C . VAL A 1 112 ? 81.055 9.556 37.676 1.00 26.97 112 VAL A C 1
ATOM 722 O O . VAL A 1 112 ? 81.700 9.410 36.631 1.00 25.03 112 VAL A O 1
ATOM 726 N N . MET A 1 113 ? 81.492 9.159 38.870 1.00 27.05 113 MET A N 1
ATOM 727 C CA . MET A 1 113 ? 82.792 8.521 39.051 1.00 27.39 113 MET A CA 1
ATOM 728 C C . MET A 1 113 ? 82.834 7.396 40.098 1.00 32.62 113 MET A C 1
ATOM 729 O O . MET A 1 113 ? 82.053 7.386 41.055 1.00 33.97 113 MET A O 1
ATOM 734 N N . GLY A 1 114 ? 83.758 6.449 39.912 1.00 30.14 114 GLY A N 1
ATOM 735 C CA . GLY A 1 114 ? 83.904 5.364 40.875 1.00 27.65 114 GLY A CA 1
ATOM 736 C C . GLY A 1 114 ? 84.562 5.919 42.136 1.00 26.62 114 GLY A C 1
ATOM 737 O O . GLY A 1 114 ? 85.081 7.040 42.136 1.00 26.96 114 GLY A O 1
ATOM 738 N N . ARG A 1 115 ? 84.580 5.127 43.206 1.00 25.78 115 ARG A N 1
ATOM 739 C CA . ARG A 1 115 ? 85.159 5.571 44.464 1.00 27.41 115 ARG A CA 1
ATOM 740 C C . ARG A 1 115 ? 86.621 5.885 44.398 1.00 26.45 115 ARG A C 1
ATOM 741 O O . ARG A 1 115 ? 87.079 6.920 44.902 1.00 30.00 115 ARG A O 1
ATOM 749 N N . SER A 1 116 ? 87.381 5.011 43.767 1.00 31.01 116 SER A N 1
ATOM 750 C CA . SER A 1 116 ? 88.816 5.256 43.680 1.00 34.65 116 SER A CA 1
ATOM 751 C C . SER A 1 116 ? 89.093 6.571 42.990 1.00 31.15 116 SER A C 1
ATOM 752 O O . SER A 1 116 ? 90.007 7.305 43.374 1.00 28.03 116 SER A O 1
ATOM 755 N N . SER A 1 117 ? 88.313 6.877 41.961 1.00 27.75 117 SER A N 1
ATOM 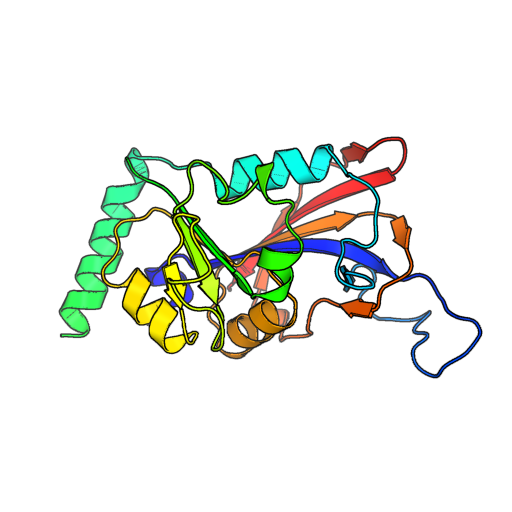756 C CA . SER A 1 117 ? 88.540 8.142 41.260 1.00 27.08 117 SER A CA 1
ATOM 757 C C . SER A 1 117 ? 88.276 9.345 42.170 1.00 24.17 117 SER A C 1
ATOM 758 O O . SER A 1 117 ? 89.048 10.312 42.186 1.00 27.82 117 SER A O 1
ATOM 761 N N . TRP A 1 118 ? 87.163 9.281 42.894 1.00 25.65 118 TRP A N 1
ATOM 762 C CA . TRP A 1 118 ? 86.762 10.327 43.819 1.00 26.74 118 TRP A CA 1
ATOM 763 C C . TRP A 1 118 ? 87.853 10.493 44.869 1.00 27.46 118 TRP A C 1
ATOM 764 O O . TRP A 1 118 ? 88.306 11.606 45.131 1.00 31.11 118 TRP A O 1
ATOM 775 N N . GLU A 1 119 ? 88.336 9.378 45.410 1.00 33.58 119 GLU A N 1
ATOM 776 C CA . GLU A 1 119 ? 89.386 9.442 46.432 1.00 38.49 119 GLU A CA 1
ATOM 777 C C . GLU A 1 119 ? 90.710 9.950 45.872 1.00 39.59 119 GLU A C 1
ATOM 778 O O . GLU A 1 119 ? 91.494 10.556 46.595 1.00 42.75 119 GLU A O 1
ATOM 784 N N . SER A 1 120 ? 90.931 9.791 44.575 1.00 35.81 120 SER A N 1
ATOM 785 C CA . SER A 1 120 ? 92.171 10.269 44.004 1.00 32.30 120 SER A CA 1
ATOM 786 C C . SER A 1 120 ? 92.108 11.786 43.803 1.00 34.20 120 SER A C 1
ATOM 787 O O . SER A 1 120 ? 93.099 12.420 43.467 1.00 34.00 120 SER A O 1
ATOM 790 N N . ILE A 1 121 ? 90.952 12.395 43.961 1.00 32.89 121 ILE A N 1
ATOM 791 C CA . ILE A 1 121 ? 90.938 13.845 43.760 1.00 33.12 121 ILE A CA 1
ATOM 792 C C . ILE A 1 121 ? 91.221 14.568 45.085 1.00 38.76 121 ILE A C 1
ATOM 793 O O . ILE A 1 121 ? 90.568 14.284 46.082 1.00 34.30 121 ILE A O 1
ATOM 798 N N . PRO A 1 122 ? 92.199 15.500 45.105 1.00 36.70 122 PRO A N 1
ATOM 799 C CA . PRO A 1 122 ? 92.562 16.268 46.303 1.00 41.82 122 PRO A CA 1
ATOM 800 C C . PRO A 1 122 ? 91.348 16.988 46.844 1.00 39.45 122 PRO A C 1
ATOM 801 O O . PRO A 1 122 ? 90.616 17.625 46.088 1.00 43.10 122 PRO A O 1
ATOM 805 N N . LYS A 1 123 ? 91.145 16.900 48.153 1.00 38.30 123 LYS A N 1
ATOM 806 C CA . LYS A 1 123 ? 89.997 17.522 48.795 1.00 40.83 123 LYS A CA 1
ATOM 807 C C . LYS A 1 123 ? 89.599 18.899 48.285 1.00 39.09 123 LYS A C 1
ATOM 808 O O . LYS A 1 123 ? 88.425 19.155 48.034 1.00 41.19 123 LYS A O 1
ATOM 814 N N . GLN A 1 124 ? 90.569 19.783 48.128 1.00 39.83 124 GLN A N 1
ATOM 815 C CA . GLN A 1 124 ? 90.281 21.134 47.682 1.00 41.68 124 GLN A CA 1
ATOM 816 C C . GLN A 1 124 ? 89.537 21.224 46.354 1.00 43.50 124 GLN A C 1
ATOM 817 O O . GLN A 1 124 ? 88.904 22.242 46.068 1.00 42.44 124 GLN A O 1
ATOM 823 N N . TYR A 1 125 ? 89.607 20.182 45.531 1.00 38.55 125 TYR A N 1
ATOM 824 C CA . TYR A 1 125 ? 88.947 20.236 44.230 1.00 37.71 125 TYR A CA 1
ATOM 825 C C . TYR A 1 125 ? 87.637 19.471 44.168 1.00 33.34 125 TYR A C 1
ATOM 826 O O . TYR A 1 125 ? 87.042 19.372 43.109 1.00 35.27 125 TYR A O 1
ATOM 835 N N . LYS A 1 126 ? 87.190 18.940 45.305 1.00 33.71 126 LYS A N 1
ATOM 836 C CA . LYS A 1 126 ? 85.939 18.181 45.374 1.00 33.80 126 LYS A CA 1
ATOM 837 C C . LYS A 1 126 ? 84.954 18.917 46.262 1.00 37.18 126 LYS A C 1
ATOM 838 O O . LYS A 1 126 ? 85.338 19.434 47.303 1.00 40.96 126 LYS A O 1
ATOM 844 N N . PRO A 1 127 ? 83.667 18.911 45.899 1.00 37.42 127 PRO A N 1
ATOM 845 C CA . PRO A 1 127 ? 83.196 18.250 44.683 1.00 35.87 127 PRO A CA 1
ATOM 846 C C . PRO A 1 127 ? 83.441 19.160 43.515 1.00 33.48 127 PRO A C 1
ATOM 847 O O . PRO A 1 127 ? 83.595 20.362 43.700 1.00 31.90 127 PRO A O 1
ATOM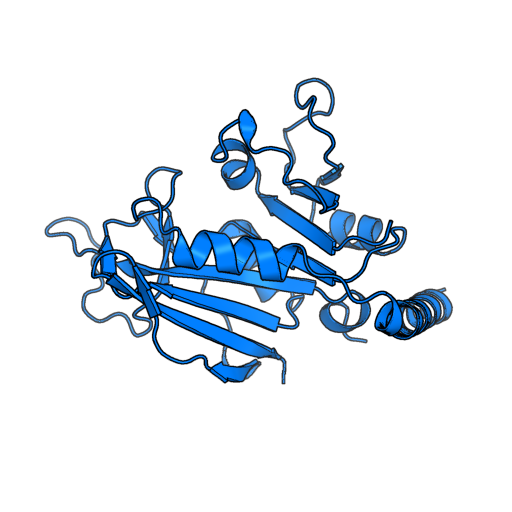 851 N N . LEU A 1 128 ? 83.484 18.594 42.310 1.00 31.21 128 LEU A N 1
ATOM 852 C CA . LEU A 1 128 ? 83.732 19.397 41.122 1.00 30.45 128 LEU A CA 1
ATOM 853 C C . LEU A 1 128 ? 82.631 20.436 41.044 1.00 28.24 128 LEU A C 1
ATOM 854 O O . LEU A 1 128 ? 81.463 20.097 40.946 1.00 25.91 128 LEU A O 1
ATOM 859 N N . PRO A 1 129 ? 82.993 21.729 41.109 1.00 32.24 129 PRO A N 1
ATOM 860 C CA . PRO A 1 129 ? 82.005 22.813 41.045 1.00 31.34 129 PRO A CA 1
ATOM 861 C C . PRO A 1 129 ? 81.222 22.944 39.724 1.00 32.38 129 PRO A C 1
ATOM 862 O O . PRO A 1 129 ? 81.744 22.665 38.642 1.00 31.64 129 PRO A O 1
ATOM 866 N N . ASN A 1 130 ? 79.969 23.379 39.848 1.00 29.22 130 ASN A N 1
ATOM 867 C CA . ASN A 1 130 ? 79.082 23.614 38.718 1.00 33.31 130 ASN A CA 1
ATOM 868 C C . ASN A 1 130 ? 78.526 22.372 38.002 1.00 32.35 130 ASN A C 1
ATOM 869 O O . ASN A 1 130 ? 77.877 22.471 36.966 1.00 33.22 130 ASN A O 1
ATOM 874 N N . ARG A 1 131 ? 78.774 21.214 38.587 1.00 32.03 131 ARG A N 1
ATOM 875 C CA . ARG A 1 131 ? 78.274 19.949 38.094 1.00 30.26 131 ARG A CA 1
ATOM 876 C C . ARG A 1 131 ? 77.686 19.197 39.314 1.00 32.96 131 ARG A C 1
ATOM 877 O O . ARG A 1 131 ? 78.136 19.377 40.462 1.00 32.80 131 ARG A O 1
ATOM 885 N N . ILE A 1 132 ? 76.670 18.377 39.061 1.00 31.13 132 ILE A N 1
ATOM 886 C CA . ILE A 1 132 ? 76.025 17.561 40.092 1.00 33.15 132 ILE A CA 1
ATOM 887 C C . ILE A 1 132 ? 76.939 16.348 40.185 1.00 34.84 132 ILE A C 1
ATOM 888 O O . ILE A 1 132 ? 77.105 15.631 39.190 1.00 31.10 132 ILE A O 1
ATOM 893 N N . ASN A 1 133 ? 77.548 16.131 41.354 1.00 30.66 133 ASN A N 1
ATOM 894 C CA . ASN A 1 133 ? 78.490 15.018 41.530 1.00 29.47 133 ASN A CA 1
ATOM 895 C C . ASN A 1 133 ? 77.848 13.732 42.014 1.00 31.44 133 ASN A C 1
ATOM 896 O O . ASN A 1 133 ? 77.031 13.728 42.942 1.00 34.71 133 ASN A O 1
ATOM 901 N N . VAL A 1 134 ? 78.273 12.630 41.414 1.00 26.19 134 VAL A N 1
ATOM 902 C CA . VAL A 1 134 ? 77.760 11.314 41.761 1.00 27.37 134 VAL A CA 1
ATOM 903 C C . VAL A 1 134 ? 78.923 10.372 41.922 1.00 31.21 134 VAL A C 1
ATOM 904 O O . VAL A 1 134 ? 79.795 10.295 41.053 1.00 27.52 134 VAL A O 1
ATOM 908 N N . VAL A 1 135 ? 78.976 9.685 43.053 1.00 29.52 135 VAL A N 1
ATOM 909 C CA . VAL A 1 135 ? 80.055 8.733 43.237 1.00 33.46 135 VAL A CA 1
ATOM 910 C C . VAL A 1 135 ? 79.426 7.359 43.399 1.00 33.03 135 VAL A C 1
ATOM 911 O O . VAL A 1 135 ? 78.470 7.189 44.161 1.00 30.70 135 VAL A O 1
ATOM 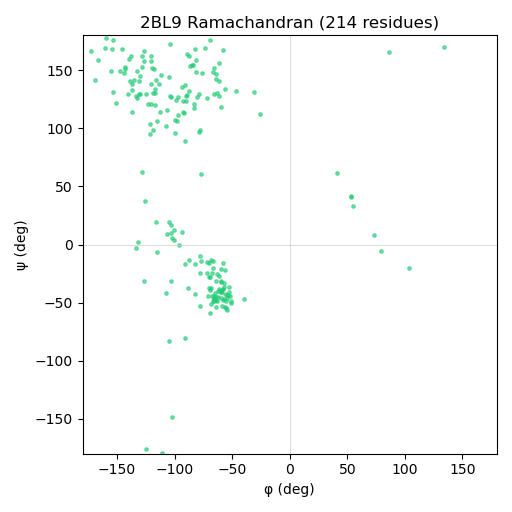915 N N . LEU A 1 136 ? 79.934 6.392 42.629 1.00 29.05 136 LEU A N 1
ATOM 916 C CA . LEU A 1 136 ? 79.454 5.009 42.695 1.00 32.46 136 LEU A CA 1
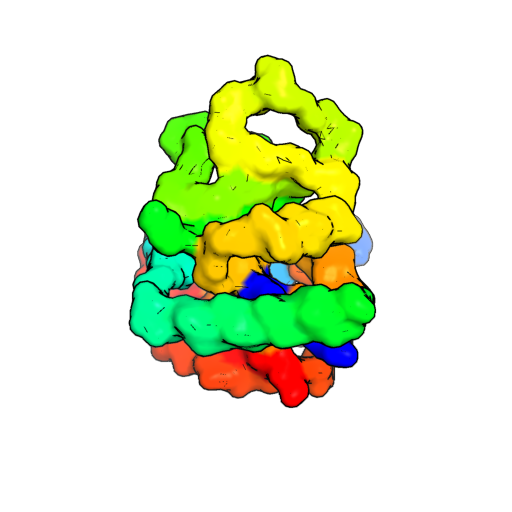ATOM 917 C C . LEU A 1 136 ? 80.296 4.284 43.748 1.00 30.76 136 LEU A C 1
ATOM 918 O O . LEU A 1 136 ? 81.532 4.269 43.677 1.00 31.58 136 LEU A O 1
ATOM 923 N N . SER A 1 137 ? 79.622 3.717 44.740 1.00 31.84 137 SER A N 1
ATOM 924 C CA . SER A 1 137 ? 80.286 2.979 45.810 1.00 33.76 137 SER A CA 1
ATOM 925 C C . SER A 1 137 ? 79.290 2.225 46.664 1.00 35.12 137 SER A C 1
ATOM 926 O O . SER A 1 137 ? 78.183 2.717 46.950 1.00 34.94 137 SER A O 1
ATOM 929 N N . LYS A 1 138 ? 79.678 1.029 47.078 1.00 39.69 138 LYS A N 1
ATOM 930 C CA . LYS A 1 138 ? 78.823 0.234 47.967 1.00 41.69 138 LYS A CA 1
ATOM 931 C C . LYS A 1 138 ? 79.345 0.294 49.419 1.00 41.41 138 LYS A C 1
ATOM 932 O O . LYS A 1 138 ? 78.868 -0.433 50.294 1.00 45.75 138 LYS A O 1
ATOM 938 N N . THR A 1 139 ? 80.310 1.174 49.670 1.00 42.17 139 THR A N 1
ATOM 939 C CA . THR A 1 139 ? 80.899 1.281 51.001 1.00 43.20 139 THR A CA 1
ATOM 940 C C . THR A 1 139 ? 80.883 2.709 51.592 1.00 45.81 139 THR A C 1
ATOM 941 O O . THR A 1 139 ? 80.781 2.894 52.814 1.00 45.96 139 THR A O 1
ATOM 945 N N . LEU A 1 140 ? 80.972 3.725 50.740 1.00 41.36 140 LEU A N 1
ATOM 946 C CA . LEU A 1 140 ? 80.946 5.089 51.251 1.00 40.90 140 LEU A CA 1
ATOM 947 C C . LEU A 1 140 ? 79.577 5.406 51.863 1.00 43.10 140 LEU A C 1
ATOM 948 O O . LEU A 1 140 ? 78.547 4.876 51.444 1.00 45.10 140 LEU A O 1
ATOM 953 N N . THR A 1 141 ? 79.583 6.263 52.885 1.00 43.95 141 THR A N 1
ATOM 954 C CA . THR A 1 141 ? 78.367 6.682 53.579 1.00 40.02 141 THR A CA 1
ATOM 955 C C . THR A 1 141 ? 78.295 8.199 53.650 1.00 35.73 141 THR A C 1
ATOM 956 O O . THR A 1 141 ? 79.325 8.885 53.689 1.00 36.41 141 THR A O 1
ATOM 960 N N . LYS A 1 142 ? 77.087 8.734 53.718 1.00 38.68 142 LYS A N 1
ATOM 961 C CA . LYS A 1 142 ? 76.933 10.189 53.831 1.00 41.61 142 LYS A CA 1
ATOM 962 C C . LYS A 1 142 ? 77.617 10.706 55.090 1.00 45.09 142 LYS A C 1
ATOM 963 O O . LYS A 1 142 ? 77.904 11.905 55.180 1.00 45.85 142 LYS A O 1
ATOM 969 N N . GLU A 1 143 ? 77.840 9.820 56.066 1.00 41.96 143 GLU A N 1
ATOM 970 C CA . GLU A 1 143 ? 78.474 10.225 57.319 1.00 45.16 143 GLU A CA 1
ATOM 971 C C . GLU A 1 143 ? 79.890 10.701 57.145 1.00 44.70 143 GLU A C 1
ATOM 972 O O . GLU A 1 143 ? 80.283 11.730 57.703 1.00 42.53 143 GLU A O 1
ATOM 978 N N . ASP A 1 144 ? 80.679 9.936 56.404 1.00 41.22 144 ASP A N 1
ATOM 979 C CA . ASP A 1 144 ? 82.076 10.305 56.222 1.00 41.69 144 ASP A CA 1
ATOM 980 C C . ASP A 1 144 ? 82.347 11.174 55.011 1.00 42.66 144 ASP A C 1
ATOM 981 O O . ASP A 1 144 ? 83.417 11.781 54.920 1.00 47.69 144 ASP A O 1
ATOM 986 N N . VAL A 1 145 ? 81.398 11.221 54.080 1.00 41.95 145 VAL A N 1
ATOM 987 C CA . VAL A 1 145 ? 81.541 12.054 52.891 1.00 42.62 145 VAL A CA 1
ATOM 988 C C . VAL A 1 145 ? 80.754 13.330 53.094 1.00 39.77 145 VAL A C 1
ATOM 989 O O . VAL A 1 145 ? 79.540 13.368 52.843 1.00 40.58 145 VAL A O 1
ATOM 993 N N . LYS A 1 146 ? 81.441 14.381 53.535 1.00 37.80 146 LYS A N 1
ATOM 994 C CA . LYS A 1 146 ? 80.799 15.674 53.799 1.00 37.85 146 LYS A CA 1
ATOM 995 C C . LYS A 1 146 ? 80.516 16.492 52.540 1.00 40.30 146 LYS A C 1
ATOM 996 O O . LYS A 1 146 ? 79.640 17.346 52.539 1.00 38.07 146 LYS A O 1
ATOM 1002 N N . GLU A 1 147 ? 81.267 16.253 51.469 1.00 41.99 147 GLU A N 1
ATOM 1003 C CA . GLU A 1 147 ? 81.045 17.012 50.248 1.00 36.43 147 GLU A CA 1
ATOM 1004 C C . GLU A 1 147 ? 79.636 16.783 49.712 1.00 40.75 147 GLU A C 1
ATOM 1005 O O . GLU A 1 147 ? 79.011 15.759 50.001 1.00 38.22 147 GLU A O 1
ATOM 1011 N N . LYS A 1 148 ? 79.144 17.741 48.930 1.00 38.78 148 LYS A N 1
ATOM 1012 C CA . LYS A 1 148 ? 77.824 17.629 48.323 1.00 38.00 148 LYS A CA 1
ATOM 1013 C C . LYS A 1 148 ? 77.918 16.694 47.113 1.00 34.65 148 LYS A C 1
ATOM 1014 O O . LYS A 1 148 ? 78.304 17.114 46.016 1.00 31.02 148 LYS A O 1
ATOM 1020 N N . VAL A 1 149 ? 77.551 15.441 47.310 1.00 33.37 149 VAL A N 1
ATOM 1021 C CA . VAL A 1 149 ? 77.607 14.472 46.225 1.00 36.52 149 VAL A CA 1
ATOM 1022 C C . VAL A 1 149 ? 76.601 13.382 46.526 1.00 33.88 149 VAL A C 1
ATOM 1023 O O . VAL A 1 149 ? 76.286 13.136 47.694 1.00 40.47 149 VAL A O 1
ATOM 1027 N N . PHE A 1 150 ? 76.050 12.787 45.474 1.00 34.88 150 PHE A N 1
ATOM 1028 C CA . PHE A 1 150 ? 75.092 11.691 45.610 1.00 33.72 150 PHE A CA 1
ATOM 1029 C C . PHE A 1 150 ? 75.932 10.422 45.628 1.00 37.40 150 PHE A C 1
ATOM 1030 O O . PHE A 1 150 ? 76.771 10.216 44.738 1.00 34.95 150 PHE A O 1
ATOM 1038 N N . ILE A 1 151 ? 75.725 9.570 46.624 1.00 32.53 151 ILE A N 1
ATOM 1039 C CA . ILE A 1 151 ? 76.455 8.317 46.674 1.00 33.55 151 ILE A CA 1
ATOM 1040 C C . ILE A 1 151 ? 75.460 7.314 46.092 1.00 35.92 151 ILE A C 1
ATOM 1041 O O . ILE A 1 151 ? 74.340 7.209 46.572 1.00 37.99 151 ILE A O 1
ATOM 1046 N N . ILE A 1 152 ? 75.881 6.597 45.048 1.00 36.41 152 ILE A N 1
ATOM 1047 C CA . ILE A 1 152 ? 75.031 5.640 44.331 1.00 36.08 152 ILE A CA 1
ATOM 1048 C C . ILE A 1 152 ? 75.605 4.255 44.477 1.00 34.97 152 ILE A C 1
ATOM 1049 O O . ILE A 1 152 ? 76.813 4.019 44.305 1.00 36.67 152 ILE A O 1
ATOM 1054 N N . ASP A 1 153 ? 74.713 3.331 44.781 1.00 36.38 153 ASP A N 1
ATOM 1055 C CA . ASP A 1 153 ? 75.082 1.950 45.034 1.00 39.75 153 ASP A CA 1
ATOM 1056 C C . ASP A 1 153 ? 75.259 1.090 43.793 1.00 44.14 153 ASP A C 1
ATOM 1057 O O . ASP A 1 153 ? 75.851 0.013 43.879 1.00 41.99 153 ASP A O 1
ATOM 1062 N N . SER A 1 154 ? 74.750 1.547 42.645 1.00 40.26 154 SER A N 1
ATOM 1063 C CA . SER A 1 154 ? 74.854 0.758 41.409 1.00 36.70 154 SER A CA 1
ATOM 1064 C C . SER A 1 154 ? 74.373 1.515 40.160 1.00 35.75 154 SER A C 1
ATOM 1065 O O . SER A 1 154 ? 73.679 2.533 40.255 1.00 34.30 154 SER A O 1
ATOM 1068 N N . ILE A 1 155 ? 74.697 0.979 38.987 1.00 35.37 155 ILE A N 1
ATOM 1069 C CA . ILE A 1 155 ? 74.291 1.611 37.730 1.00 35.43 155 ILE A CA 1
ATOM 1070 C C . ILE A 1 155 ? 72.776 1.676 37.717 1.00 34.44 155 ILE A C 1
ATOM 1071 O O . ILE A 1 155 ? 72.182 2.669 37.295 1.00 33.62 155 ILE A O 1
ATOM 1076 N N . ASP A 1 156 ? 72.150 0.598 38.187 1.00 36.19 156 ASP A N 1
ATOM 1077 C CA . ASP A 1 156 ? 70.707 0.542 38.250 1.00 34.15 156 ASP A CA 1
ATOM 1078 C C . ASP A 1 156 ? 70.197 1.750 39.025 1.00 34.06 156 ASP A C 1
ATOM 1079 O O . ASP A 1 156 ? 69.269 2.419 38.588 1.00 39.78 156 ASP A O 1
ATOM 1084 N N . ASP A 1 157 ? 70.819 2.046 40.161 1.00 36.00 157 ASP A N 1
ATOM 1085 C CA . ASP A 1 157 ? 70.396 3.177 40.987 1.00 38.88 157 ASP A CA 1
ATOM 1086 C C . ASP A 1 157 ? 70.751 4.500 40.342 1.00 37.48 157 ASP A C 1
ATOM 1087 O O . ASP A 1 157 ? 70.123 5.536 40.617 1.00 33.67 157 ASP A O 1
ATOM 1092 N N . LEU A 1 158 ? 71.765 4.463 39.482 1.00 35.65 158 LEU A N 1
ATOM 1093 C CA . LEU A 1 158 ? 72.178 5.664 38.775 1.00 35.95 158 LEU A CA 1
ATOM 1094 C C . LEU A 1 158 ? 71.040 6.053 37.852 1.00 36.31 158 LEU A C 1
ATOM 1095 O O . LEU A 1 158 ? 70.645 7.224 37.795 1.00 32.99 158 LEU A O 1
ATOM 1100 N N . LEU A 1 159 ? 70.517 5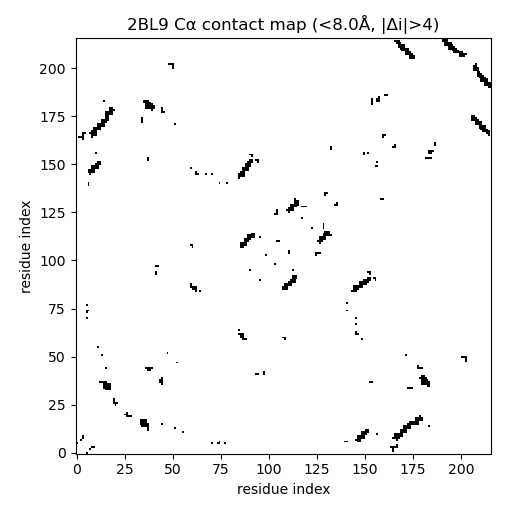.057 37.130 1.00 36.21 159 LEU A N 1
ATOM 1101 C CA . LEU A 1 159 ? 69.406 5.292 36.213 1.00 37.01 159 LEU A CA 1
ATOM 1102 C C . LEU A 1 159 ? 68.194 5.784 37.003 1.00 37.85 159 LEU A C 1
ATOM 1103 O O . LEU A 1 159 ? 67.471 6.692 36.560 1.00 37.48 159 LEU A O 1
ATOM 1108 N N . LEU A 1 160 ? 67.971 5.209 38.179 1.00 35.19 160 LEU A N 1
ATOM 1109 C CA . LEU A 1 160 ? 66.862 5.681 39.008 1.00 38.57 160 LEU A CA 1
ATOM 1110 C C . LEU A 1 160 ? 67.082 7.139 39.354 1.00 40.59 160 LEU A C 1
ATOM 1111 O O . LEU A 1 160 ? 66.130 7.927 39.356 1.00 45.10 160 LEU A O 1
ATOM 1116 N N . LEU A 1 161 ? 68.328 7.523 39.645 1.00 35.47 161 LEU A N 1
ATOM 1117 C CA . LEU A 1 161 ? 68.584 8.930 39.965 1.00 34.18 161 LEU A CA 1
ATOM 1118 C C . LEU A 1 161 ? 68.334 9.867 38.762 1.00 36.73 161 LEU A C 1
ATOM 1119 O O . LEU A 1 161 ? 67.639 10.879 38.890 1.00 37.89 161 LEU A O 1
ATOM 1124 N N . LEU A 1 162 ? 68.877 9.531 37.598 1.00 36.83 162 LEU A N 1
ATOM 1125 C CA . LEU A 1 162 ? 68.703 10.380 36.427 1.00 33.22 162 LEU A CA 1
ATOM 1126 C C . LEU A 1 162 ? 67.233 10.560 36.046 1.00 41.49 162 LEU A C 1
ATOM 1127 O O . LEU A 1 162 ? 66.845 11.610 35.534 1.00 39.35 162 LEU A O 1
ATOM 1132 N N . LYS A 1 163 ? 66.417 9.540 36.299 1.00 43.75 163 LYS A N 1
ATOM 1133 C CA . LYS A 1 163 ? 65.000 9.617 35.955 1.00 44.49 163 LYS A CA 1
ATOM 1134 C C . LYS A 1 163 ? 64.246 10.653 36.780 1.00 46.38 163 LYS A C 1
ATOM 1135 O O . LYS A 1 163 ? 63.178 11.130 36.373 1.00 48.86 163 LYS A O 1
ATOM 1141 N N . LYS A 1 164 ? 64.798 11.026 37.926 1.00 41.37 164 LYS A N 1
ATOM 1142 C CA . LYS A 1 164 ? 64.118 11.991 38.757 1.00 42.47 164 LYS A CA 1
ATOM 1143 C C . LYS A 1 164 ? 65.024 13.149 39.071 1.00 46.76 164 LYS A C 1
ATOM 1144 O O . LYS A 1 164 ? 64.999 13.697 40.163 1.00 51.95 164 LYS A O 1
ATOM 1150 N N . LEU A 1 165 ? 65.826 13.533 38.097 1.00 45.54 165 LEU A N 1
ATOM 1151 C CA . LEU A 1 165 ? 66.763 14.611 38.300 1.00 41.96 165 LEU A CA 1
ATOM 1152 C C . LEU A 1 165 ? 66.777 15.541 37.076 1.00 41.81 165 LEU A C 1
ATOM 1153 O O . LEU A 1 165 ? 66.722 15.090 35.928 1.00 35.42 165 LEU A O 1
ATOM 1158 N N . LYS A 1 166 ? 66.819 16.842 37.324 1.00 37.54 166 LYS A N 1
ATOM 1159 C CA . LYS A 1 166 ? 66.891 17.777 36.228 1.00 36.96 166 LYS A CA 1
ATOM 1160 C C . LYS A 1 166 ? 68.379 18.044 35.999 1.00 39.14 166 LYS A C 1
ATOM 1161 O O . LYS A 1 166 ? 69.115 18.439 36.917 1.00 36.78 166 LYS A O 1
ATOM 1167 N N . TYR A 1 167 ? 68.816 17.792 34.774 1.00 35.62 167 TYR A N 1
ATOM 1168 C CA . TYR A 1 167 ? 70.198 17.982 34.390 1.00 32.76 167 TYR A CA 1
ATOM 1169 C C . TYR A 1 167 ? 70.259 18.082 32.881 1.00 33.00 167 TYR A C 1
ATOM 1170 O O . TYR A 1 167 ? 69.287 17.784 32.192 1.00 30.50 167 TYR A O 1
ATOM 1179 N N . TYR A 1 168 ? 71.417 18.489 32.374 1.00 33.89 168 TYR A N 1
ATOM 1180 C CA . TYR A 1 168 ? 71.625 18.621 30.938 1.00 34.55 168 TYR A CA 1
ATOM 1181 C C . TYR A 1 168 ? 72.172 17.277 30.407 1.00 32.23 168 TYR A C 1
ATOM 1182 O O . TYR A 1 168 ? 71.405 16.469 29.879 1.00 37.19 168 TYR A O 1
ATOM 1191 N N . LYS A 1 169 ? 73.469 17.021 30.560 1.00 31.10 169 LYS A N 1
ATOM 1192 C CA . LYS A 1 169 ? 74.050 15.756 30.112 1.00 30.86 169 LYS A CA 1
ATOM 1193 C C . LYS A 1 169 ? 74.671 15.051 31.313 1.00 29.99 169 LYS A C 1
ATOM 1194 O O . LYS A 1 169 ? 75.010 15.682 32.302 1.00 27.52 169 LYS A O 1
ATOM 1200 N N . CYS A 1 170 ? 74.839 13.735 31.208 1.00 30.11 170 CYS A N 1
ATOM 1201 C CA . CYS A 1 170 ? 75.430 12.933 32.273 1.00 27.67 170 CYS A CA 1
ATOM 1202 C C . CYS A 1 170 ? 76.770 12.389 31.803 1.00 29.86 170 CYS A C 1
ATOM 1203 O O . CYS A 1 170 ? 76.828 11.562 30.874 1.00 32.70 170 CYS A O 1
ATOM 1206 N N . PHE A 1 171 ? 77.849 12.837 32.431 1.00 24.20 171 PHE A N 1
ATOM 1207 C CA . PHE A 1 171 ? 79.193 12.401 32.043 1.00 22.41 171 PHE A CA 1
ATOM 1208 C C . PHE A 1 171 ? 79.761 11.368 33.004 1.00 26.08 171 PHE A C 1
ATOM 1209 O O . PHE A 1 171 ? 79.772 11.583 34.228 1.00 28.37 171 PHE A O 1
ATOM 1217 N N . ILE A 1 172 ? 80.206 10.242 32.447 1.00 23.67 172 ILE A N 1
ATOM 1218 C CA . ILE A 1 172 ? 80.843 9.163 33.209 1.00 21.25 172 ILE A CA 1
ATOM 1219 C C . ILE A 1 172 ? 82.305 9.535 33.110 1.00 21.66 172 ILE A C 1
ATOM 1220 O O . ILE A 1 172 ? 82.886 9.498 32.021 1.00 25.32 172 ILE A O 1
ATOM 1225 N N . ILE A 1 173 ? 82.916 9.892 34.232 1.00 27.24 173 ILE A N 1
ATOM 1226 C CA . ILE A 1 173 ? 84.303 10.326 34.195 1.00 21.80 173 ILE A CA 1
ATOM 1227 C C . ILE A 1 173 ? 85.357 9.362 34.732 1.00 25.70 173 ILE A C 1
ATOM 1228 O O . ILE A 1 173 ? 86.524 9.727 34.870 1.00 25.22 173 ILE A O 1
ATOM 1233 N N . GLY A 1 174 ? 84.964 8.129 35.017 1.00 27.42 174 GLY A N 1
ATOM 1234 C CA . GLY A 1 174 ? 85.947 7.154 35.456 1.00 28.21 174 GLY A CA 1
ATOM 1235 C C . GLY A 1 174 ? 85.495 6.370 36.655 1.00 27.70 174 GLY A C 1
ATOM 1236 O O . GLY A 1 174 ? 84.478 6.718 37.241 1.00 30.71 174 GLY A O 1
ATOM 1237 N N . GLY A 1 175 ? 86.220 5.312 37.017 1.00 26.72 175 GLY A N 1
ATOM 1238 C CA . GLY A 1 175 ? 87.416 4.916 36.283 1.00 28.83 175 GLY A CA 1
ATOM 1239 C C . GLY A 1 175 ? 87.191 3.726 35.366 1.00 23.42 175 GLY A C 1
ATOM 1240 O O . GLY A 1 175 ? 86.093 3.552 34.871 1.00 27.52 175 GLY A O 1
ATOM 1241 N N . ALA A 1 176 ? 88.211 2.892 35.152 1.00 30.39 176 ALA A N 1
ATOM 1242 C CA . ALA A 1 176 ? 88.076 1.717 34.284 1.00 33.08 176 ALA A CA 1
ATOM 1243 C C . ALA A 1 176 ? 86.877 0.847 34.613 1.00 31.12 176 ALA A C 1
ATOM 1244 O O . ALA A 1 176 ? 86.105 0.501 33.738 1.00 31.80 176 ALA A O 1
ATOM 1246 N N . GLN A 1 177 ? 86.708 0.476 35.875 1.00 32.54 177 GLN A N 1
ATOM 1247 C CA . GLN A 1 177 ? 85.594 -0.391 36.237 1.00 30.74 177 GLN A CA 1
ATOM 1248 C C . GLN A 1 177 ? 84.277 0.221 35.803 1.00 31.34 177 GLN A C 1
ATOM 1249 O O . GLN A 1 177 ? 83.400 -0.474 35.290 1.00 31.98 177 GLN A O 1
ATOM 1255 N N . VAL A 1 178 ? 84.138 1.531 36.022 1.00 29.86 178 VAL A N 1
ATOM 1256 C CA . VAL A 1 178 ? 82.897 2.216 35.672 1.00 30.41 178 VAL A CA 1
ATOM 1257 C C . VAL A 1 178 ? 82.711 2.313 34.164 1.00 28.58 178 VAL A C 1
ATOM 1258 O O . VAL A 1 178 ? 81.595 2.175 33.656 1.00 29.59 178 VAL A O 1
ATOM 1262 N N . TYR A 1 179 ? 83.790 2.531 33.436 1.00 30.32 179 TYR A N 1
ATOM 1263 C CA . TYR A 1 179 ? 83.651 2.580 31.980 1.00 33.17 179 TYR A CA 1
ATOM 1264 C C . TYR A 1 179 ? 83.225 1.210 31.467 1.00 32.85 179 TYR A C 1
ATOM 1265 O O . TYR A 1 179 ? 82.391 1.104 30.571 1.00 31.29 179 TYR A O 1
ATOM 1274 N N . ARG A 1 180 ? 83.832 0.166 32.021 1.00 32.13 180 ARG A N 1
ATOM 1275 C CA . ARG A 1 180 ? 83.518 -1.197 31.610 1.00 33.06 180 ARG A CA 1
ATOM 1276 C C . ARG A 1 180 ? 82.035 -1.553 31.795 1.00 33.53 180 ARG A C 1
ATOM 1277 O O . ARG A 1 180 ? 81.361 -2.001 30.860 1.00 32.08 180 ARG A O 1
ATOM 1285 N N . GLU A 1 181 ? 81.530 -1.328 33.004 1.00 35.22 181 GLU A N 1
ATOM 1286 C CA . GLU A 1 181 ? 80.140 -1.620 33.334 1.00 39.35 181 GLU A CA 1
ATOM 1287 C C . GLU A 1 181 ? 79.196 -0.893 32.355 1.00 37.12 181 GLU A C 1
ATOM 1288 O O . GLU A 1 181 ? 78.290 -1.501 31.790 1.00 35.97 181 GLU A O 1
ATOM 1294 N N . CYS A 1 182 ? 79.420 0.403 32.141 1.00 37.26 182 CYS A N 1
ATOM 1295 C CA . CYS A 1 182 ? 78.573 1.192 31.234 1.00 35.47 182 CYS A CA 1
ATOM 1296 C C . CYS A 1 182 ? 78.648 0.779 29.747 1.00 34.39 182 CYS A C 1
ATOM 1297 O O . CYS A 1 182 ? 77.628 0.714 29.065 1.00 32.93 182 CYS A O 1
ATOM 1300 N N . LEU A 1 183 ? 79.850 0.548 29.245 1.00 30.28 183 LEU A N 1
ATOM 1301 C CA . LEU A 1 183 ? 79.999 0.133 27.855 1.00 31.99 183 LEU A CA 1
ATOM 1302 C C . LEU A 1 183 ? 79.398 -1.264 27.739 1.00 35.81 183 LEU A C 1
ATOM 1303 O O . LEU A 1 183 ? 78.638 -1.556 26.821 1.00 40.09 183 LEU A O 1
ATOM 1308 N N . SER A 1 184 ? 79.708 -2.115 28.704 1.00 39.21 184 SER A N 1
ATOM 1309 C CA . SER A 1 184 ? 79.209 -3.468 28.681 1.00 44.25 184 SER A CA 1
ATOM 1310 C C . SER A 1 184 ? 77.673 -3.508 28.624 1.00 43.89 184 SER A C 1
ATOM 1311 O O . SER A 1 184 ? 77.107 -4.393 27.990 1.00 45.41 184 SER A O 1
ATOM 1314 N N . ARG A 1 185 ? 77.001 -2.537 29.251 1.00 42.47 185 ARG A N 1
ATOM 1315 C CA . ARG A 1 185 ? 75.535 -2.464 29.237 1.00 39.54 185 ARG A CA 1
ATOM 1316 C C . ARG A 1 185 ? 75.032 -1.584 28.111 1.00 38.83 185 ARG A C 1
ATOM 1317 O O . ARG A 1 185 ? 73.867 -1.211 28.111 1.00 39.57 185 ARG A O 1
ATOM 1325 N N . ASN A 1 186 ? 75.909 -1.208 27.193 1.00 37.43 186 ASN A N 1
ATOM 1326 C CA . ASN A 1 186 ? 75.496 -0.363 26.091 1.00 39.05 186 ASN A CA 1
ATOM 1327 C C . ASN A 1 186 ? 74.778 0.919 26.564 1.00 38.41 186 ASN A C 1
ATOM 1328 O O . ASN A 1 186 ? 73.793 1.382 25.963 1.00 39.39 186 ASN A O 1
ATOM 1333 N N . LEU A 1 187 ? 75.311 1.505 27.631 1.00 36.12 187 LEU A N 1
ATOM 1334 C CA . LEU A 1 187 ? 74.780 2.731 28.214 1.00 34.87 187 LEU A CA 1
ATOM 1335 C C . LEU A 1 187 ? 75.626 3.973 27.898 1.00 35.10 187 LEU A C 1
ATOM 1336 O O . LEU A 1 187 ? 75.528 4.976 28.595 1.00 33.12 187 LEU A O 1
ATOM 1341 N N . ILE A 1 188 ? 76.459 3.911 26.865 1.00 32.00 188 ILE A N 1
ATOM 1342 C CA . ILE A 1 188 ? 77.286 5.066 26.481 1.00 29.55 188 ILE A CA 1
ATOM 1343 C C . ILE A 1 188 ? 76.903 5.534 25.066 1.00 29.85 188 ILE A C 1
ATOM 1344 O O . ILE A 1 188 ? 77.021 4.781 24.095 1.00 31.39 188 ILE A O 1
ATOM 1349 N N . LYS A 1 189 ? 76.464 6.779 24.963 1.00 29.81 189 LYS A N 1
ATOM 1350 C CA . LYS A 1 189 ? 76.023 7.356 23.710 1.00 32.96 189 LYS A CA 1
ATOM 1351 C C . LYS A 1 189 ? 77.178 8.002 22.934 1.00 33.77 189 LYS A C 1
ATOM 1352 O O . LYS A 1 189 ? 77.223 7.931 21.710 1.00 30.77 189 LYS A O 1
ATOM 1358 N N . GLN A 1 190 ? 78.099 8.630 23.668 1.00 30.22 190 GLN A N 1
ATOM 1359 C CA . GLN A 1 190 ? 79.264 9.279 23.098 1.00 25.75 190 GLN A CA 1
ATOM 1360 C C . GLN A 1 190 ? 80.461 9.108 23.997 1.00 28.72 190 GLN A C 1
ATOM 1361 O O . GLN A 1 190 ? 80.323 9.059 25.226 1.00 27.88 190 GLN A O 1
ATOM 1367 N N . ILE A 1 191 ? 81.631 9.025 23.369 1.00 26.43 191 ILE A N 1
ATOM 1368 C CA . ILE A 1 191 ? 82.875 8.896 24.088 1.00 26.35 191 ILE A CA 1
ATOM 1369 C C . ILE A 1 191 ? 83.767 10.047 23.668 1.00 30.34 191 ILE A C 1
ATOM 1370 O O . ILE A 1 191 ? 84.063 10.229 22.469 1.00 27.95 191 ILE A O 1
ATOM 1375 N N . TYR A 1 192 ? 84.145 10.842 24.674 1.00 25.48 192 TYR A N 1
ATOM 1376 C CA . TYR A 1 192 ? 85.053 11.978 24.537 1.00 25.23 192 TYR A CA 1
ATOM 1377 C C . TYR A 1 192 ? 86.383 11.395 24.964 1.00 27.73 192 TYR A C 1
ATOM 1378 O O . TYR A 1 192 ? 86.653 11.203 26.158 1.00 23.44 192 TYR A O 1
ATOM 1387 N N . PHE A 1 193 ? 87.226 11.187 23.962 1.00 24.87 193 PHE A N 1
ATOM 1388 C CA . PHE A 1 193 ? 88.506 10.518 24.124 1.00 26.31 193 PHE A CA 1
ATOM 1389 C C . PHE A 1 193 ? 89.728 11.371 23.846 1.00 27.52 193 PHE A C 1
ATOM 1390 O O . PHE A 1 193 ? 90.028 11.685 22.690 1.00 27.30 193 PHE A O 1
ATOM 1398 N N . THR A 1 194 ? 90.422 11.756 24.912 1.00 26.77 194 THR A N 1
ATOM 1399 C CA . THR A 1 194 ? 91.645 12.535 24.761 1.00 31.34 194 THR A CA 1
ATOM 1400 C C . THR A 1 194 ? 92.777 11.543 24.587 1.00 30.38 194 THR A C 1
ATOM 1401 O O . THR A 1 194 ? 92.889 10.596 25.347 1.00 31.89 194 THR A O 1
ATOM 1405 N N . ARG A 1 195 ? 93.625 11.776 23.593 1.00 33.57 195 ARG A N 1
ATOM 1406 C CA . ARG A 1 195 ? 94.763 10.909 23.335 1.00 30.32 195 ARG A CA 1
ATOM 1407 C C . ARG A 1 195 ? 96.025 11.666 23.779 1.00 31.41 195 ARG A C 1
ATOM 1408 O O . ARG A 1 195 ? 96.330 12.720 23.241 1.00 34.32 195 ARG A O 1
ATOM 1416 N N . ILE A 1 196 ? 96.729 11.155 24.783 1.00 30.45 196 ILE A N 1
ATOM 1417 C CA . ILE A 1 196 ? 97.936 11.820 25.264 1.00 36.13 196 ILE A CA 1
ATOM 1418 C C . ILE A 1 196 ? 99.121 11.132 24.587 1.00 34.91 196 ILE A C 1
ATOM 1419 O O . ILE A 1 196 ? 99.406 9.981 24.902 1.00 32.70 196 ILE A O 1
ATOM 1424 N N . ASN A 1 197 ? 99.812 11.825 23.681 1.00 38.78 197 ASN A N 1
ATOM 1425 C CA . ASN A 1 197 ? 100.931 11.215 22.959 1.00 35.54 197 ASN A CA 1
ATOM 1426 C C . ASN A 1 197 ? 102.235 11.100 23.754 1.00 37.81 197 ASN A C 1
ATOM 1427 O O . ASN A 1 197 ? 103.259 11.661 23.366 1.00 40.40 197 ASN A O 1
ATOM 1432 N N . GLY A 1 198 ? 102.169 10.367 24.862 1.00 35.24 198 GLY A N 1
ATOM 1433 C CA . GLY A 1 198 ? 103.322 10.129 25.708 1.00 36.74 198 GLY A CA 1
ATOM 1434 C C . GLY A 1 198 ? 103.184 8.751 26.332 1.00 40.03 198 GLY A C 1
ATOM 1435 O O . GLY A 1 198 ? 102.048 8.296 26.556 1.00 39.20 198 GLY A O 1
ATOM 1436 N N . ALA A 1 199 ? 104.307 8.072 26.598 1.00 37.43 199 ALA A N 1
ATOM 1437 C CA . ALA A 1 199 ? 104.287 6.739 27.214 1.00 37.06 199 ALA A CA 1
ATOM 1438 C C . ALA A 1 199 ? 104.680 6.837 28.695 1.00 42.68 199 ALA A C 1
ATOM 1439 O O . ALA A 1 199 ? 105.711 7.409 29.040 1.00 46.80 199 ALA A O 1
ATOM 1441 N N . TYR A 1 200 ? 103.858 6.278 29.568 1.00 41.13 200 TYR A N 1
ATOM 1442 C CA . TYR A 1 200 ? 104.107 6.355 30.996 1.00 40.55 200 TYR A CA 1
ATOM 1443 C C . TYR A 1 200 ? 103.755 5.007 31.575 1.00 41.38 200 TYR A C 1
ATOM 1444 O O . TYR A 1 200 ? 103.025 4.254 30.952 1.00 44.97 200 TYR A O 1
ATOM 1453 N N . PRO A 1 201 ? 104.270 4.680 32.772 1.00 39.26 201 PRO A N 1
ATOM 1454 C CA . PRO A 1 201 ? 103.962 3.402 33.404 1.00 39.59 201 PRO A CA 1
ATOM 1455 C C . PRO A 1 201 ? 102.455 3.410 33.683 1.00 40.93 201 PRO A C 1
ATOM 1456 O O . PRO A 1 201 ? 101.909 4.444 34.043 1.00 36.52 201 PRO A O 1
ATOM 1460 N N . CYS A 1 202 ? 101.780 2.273 33.525 1.00 40.79 202 CYS A N 1
ATOM 1461 C CA . CYS A 1 202 ? 100.328 2.224 33.753 1.00 38.95 202 CYS A CA 1
ATOM 1462 C C . CYS A 1 202 ? 99.913 0.922 34.392 1.00 39.39 202 CYS A C 1
ATOM 1463 O O . CYS A 1 202 ? 100.564 -0.091 34.174 1.00 42.69 202 CYS A O 1
ATOM 1466 N N . ASP A 1 203 ? 98.837 0.913 35.173 1.00 35.00 203 ASP A N 1
ATOM 1467 C CA . ASP A 1 203 ? 98.392 -0.355 35.747 1.00 40.01 203 ASP A CA 1
ATOM 1468 C C . ASP A 1 203 ? 96.895 -0.513 35.583 1.00 42.48 203 ASP A C 1
ATOM 1469 O O . ASP A 1 203 ? 96.338 -1.548 35.943 1.00 40.40 203 ASP A O 1
ATOM 1474 N N . VAL A 1 204 ? 96.266 0.521 35.022 1.00 37.66 204 VAL A N 1
ATOM 1475 C CA . VAL A 1 204 ? 94.831 0.520 34.755 1.00 37.68 204 VAL A CA 1
ATOM 1476 C C . VAL A 1 204 ? 94.649 0.969 33.292 1.00 35.52 204 VAL A C 1
ATOM 1477 O O . VAL A 1 204 ? 95.203 1.989 32.884 1.00 34.90 204 VAL A O 1
ATOM 1481 N N . PHE A 1 205 ? 93.876 0.217 32.509 1.00 37.96 205 PHE A N 1
ATOM 1482 C CA . PHE A 1 205 ? 93.669 0.546 31.101 1.00 34.19 205 PHE A CA 1
ATOM 1483 C C . PHE A 1 205 ? 92.197 0.634 30.719 1.00 35.03 205 PHE A C 1
ATOM 1484 O O . PHE A 1 205 ? 91.329 0.054 31.377 1.00 34.53 205 PHE A O 1
ATOM 1492 N N . PHE A 1 206 ? 91.927 1.353 29.634 1.00 35.57 206 PHE A N 1
ATOM 1493 C CA . PHE A 1 206 ? 90.581 1.496 29.118 1.00 33.00 206 PHE A CA 1
ATOM 1494 C C . PHE A 1 206 ? 90.109 0.106 28.698 1.00 35.04 206 PHE A C 1
ATOM 1495 O O . PHE A 1 206 ? 90.811 -0.613 27.999 1.00 33.16 206 PHE A O 1
ATOM 1503 N N . PRO A 1 207 ? 88.909 -0.294 29.144 1.00 30.05 207 PRO A N 1
ATOM 1504 C CA . PRO A 1 207 ? 88.356 -1.610 28.815 1.00 33.00 207 PRO A CA 1
ATOM 1505 C C . PRO A 1 207 ? 88.047 -1.775 27.335 1.00 34.18 207 PRO A C 1
ATOM 1506 O O . PRO A 1 2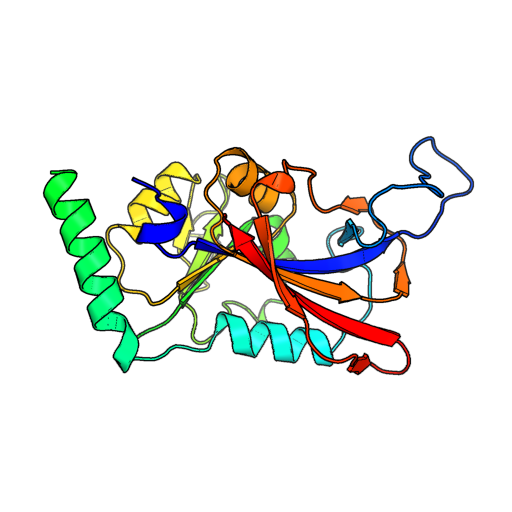07 ? 87.771 -0.807 26.629 1.00 35.51 207 PRO A O 1
ATOM 1510 N N . GLU A 1 208 ? 88.110 -3.003 26.859 1.00 34.56 208 GLU A N 1
ATOM 1511 C CA . GLU A 1 208 ? 87.815 -3.250 25.453 1.00 40.11 208 GLU A CA 1
ATOM 1512 C C . GLU A 1 208 ? 86.306 -3.399 25.330 1.00 39.08 208 GLU A C 1
ATOM 1513 O O . GLU A 1 208 ? 85.632 -3.742 26.302 1.00 40.17 208 GLU A O 1
ATOM 1519 N N . PHE A 1 209 ? 85.783 -3.111 24.147 1.00 35.91 209 PHE A N 1
ATOM 1520 C CA . PHE A 1 209 ? 84.352 -3.222 23.892 1.00 37.03 209 PHE A CA 1
ATOM 1521 C C . PHE A 1 209 ? 84.215 -3.318 22.385 1.00 36.12 209 PHE A C 1
ATOM 1522 O O . PHE A 1 209 ? 85.215 -3.268 21.663 1.00 34.62 209 PHE A O 1
ATOM 1530 N N . ASP A 1 210 ? 82.983 -3.473 21.918 1.00 35.12 210 ASP A N 1
ATOM 1531 C CA . ASP A 1 210 ? 82.712 -3.575 20.491 1.00 36.89 210 ASP A CA 1
ATOM 1532 C C . ASP A 1 210 ? 82.736 -2.167 19.861 1.00 35.52 210 ASP A C 1
ATOM 1533 O O . ASP A 1 210 ? 81.762 -1.414 19.904 1.00 39.03 210 ASP A O 1
ATOM 1538 N N . GLU A 1 211 ? 83.871 -1.813 19.279 1.00 37.88 211 GLU A N 1
ATOM 1539 C CA . GLU A 1 211 ? 84.025 -0.499 18.677 1.00 39.69 211 GLU A CA 1
ATOM 1540 C C . GLU A 1 211 ? 83.208 -0.285 17.395 1.00 46.68 211 GLU A C 1
ATOM 1541 O O . GLU A 1 211 ? 83.017 0.864 16.979 1.00 43.32 211 GLU A O 1
ATOM 1547 N N . SER A 1 212 ? 82.719 -1.372 16.784 1.00 43.64 212 SER A N 1
ATOM 1548 C CA . SER A 1 212 ? 81.923 -1.266 15.557 1.00 45.38 212 SER A CA 1
ATOM 1549 C C . SER A 1 212 ? 80.594 -0.577 15.864 1.00 45.08 212 SER A C 1
ATOM 1550 O O . SER A 1 212 ? 79.876 -0.114 14.965 1.00 42.84 212 SER A O 1
ATOM 1553 N N . GLU A 1 213 ? 80.272 -0.479 17.145 1.00 43.08 213 GLU A N 1
ATOM 1554 C CA . GLU A 1 213 ? 79.031 0.173 17.543 1.00 41.22 213 GLU A CA 1
ATOM 1555 C C . GLU A 1 213 ? 79.135 1.715 17.462 1.00 43.88 213 GLU A C 1
ATOM 1556 O O . GLU A 1 213 ? 78.111 2.414 17.465 1.00 43.94 213 GLU A O 1
ATOM 1562 N N . PHE A 1 214 ? 80.364 2.230 17.351 1.00 37.01 214 PHE A N 1
ATOM 1563 C CA . PHE A 1 214 ? 80.636 3.681 17.298 1.00 31.93 214 PHE A CA 1
ATOM 1564 C C . PHE A 1 214 ? 81.343 4.189 16.043 1.00 31.86 214 PHE A C 1
ATOM 1565 O O . PHE A 1 214 ? 81.968 3.421 15.323 1.00 34.48 214 PHE A O 1
ATOM 1573 N N . ARG A 1 215 ? 81.262 5.499 15.826 1.00 29.94 215 ARG A N 1
ATOM 1574 C CA . ARG A 1 215 ? 81.931 6.153 14.709 1.00 34.25 215 ARG A CA 1
ATOM 1575 C C . ARG A 1 215 ? 82.510 7.464 15.229 1.00 31.45 215 ARG A C 1
ATOM 1576 O O . ARG A 1 215 ? 81.903 8.161 16.061 1.00 31.67 215 ARG A O 1
ATOM 1584 N N . VAL A 1 216 ? 83.698 7.797 14.761 1.00 28.85 216 VAL A N 1
ATOM 1585 C CA . VAL A 1 216 ? 84.321 9.036 15.193 1.00 33.27 216 VAL A CA 1
ATOM 1586 C C . VAL A 1 216 ? 83.571 10.187 14.547 1.00 38.57 216 VAL A C 1
ATOM 1587 O O . VAL A 1 216 ? 83.410 10.236 13.324 1.00 36.85 216 VAL A O 1
ATOM 1591 N N . THR A 1 217 ? 83.112 11.116 15.366 1.00 30.44 217 THR A N 1
ATOM 1592 C CA . THR A 1 217 ? 82.330 12.210 14.852 1.00 35.91 217 THR A CA 1
ATOM 1593 C C . THR A 1 217 ? 82.978 13.568 15.007 1.00 37.24 217 THR A C 1
ATOM 1594 O O . THR A 1 217 ? 82.473 14.556 14.497 1.00 39.29 217 THR A O 1
ATOM 1598 N N . SER A 1 218 ? 84.106 13.613 15.698 1.00 34.81 218 SER A N 1
ATOM 1599 C CA . SER A 1 218 ? 84.820 14.866 15.906 1.00 36.85 218 SER A CA 1
ATOM 1600 C C . SER A 1 218 ? 86.275 14.498 16.107 1.00 32.58 218 SER A C 1
ATOM 1601 O O . SER A 1 218 ? 86.593 13.575 16.863 1.00 32.47 218 SER A O 1
ATOM 1604 N N . VAL A 1 219 ? 87.145 15.193 15.389 1.00 32.96 219 VAL A N 1
ATOM 1605 C CA . VAL A 1 219 ? 88.588 14.986 15.473 1.00 31.52 219 VAL A CA 1
ATOM 1606 C C . VAL A 1 219 ? 89.169 16.403 15.488 1.00 39.21 219 VAL A C 1
ATOM 1607 O O . VAL A 1 219 ? 89.045 17.153 14.502 1.00 30.86 219 VAL A O 1
ATOM 1611 N N . SER A 1 220 ? 89.776 16.770 16.618 1.00 33.18 220 SER A N 1
ATOM 1612 C CA . SER A 1 220 ? 90.343 18.103 16.791 1.00 34.38 220 SER A CA 1
ATOM 1613 C C . SER A 1 220 ? 91.714 18.201 16.170 1.00 35.18 220 SER A C 1
ATOM 1614 O O . SER A 1 220 ? 92.320 17.194 15.823 1.00 33.97 220 SER A O 1
ATOM 1617 N N . GLU A 1 221 ? 92.209 19.432 16.068 1.00 38.39 221 GLU A N 1
ATOM 1618 C CA . GLU A 1 221 ? 93.564 19.668 15.567 1.00 40.78 221 GLU A CA 1
ATOM 1619 C C . GLU A 1 221 ? 94.477 19.129 16.669 1.00 40.85 221 GLU A C 1
ATOM 1620 O O . GLU A 1 221 ? 94.001 18.720 17.738 1.00 41.47 221 GLU A O 1
ATOM 1626 N N . VAL A 1 222 ? 95.784 19.136 16.434 1.00 41.11 222 VAL A N 1
ATOM 1627 C CA . VAL A 1 222 ? 96.724 18.662 17.457 1.00 40.01 222 VAL A CA 1
ATOM 1628 C C . VAL A 1 222 ? 97.001 19.757 18.506 1.00 43.25 222 VAL A C 1
ATOM 1629 O O . VAL A 1 222 ? 96.946 20.945 18.187 1.00 44.69 222 VAL A O 1
ATOM 1633 N N . TYR A 1 223 ? 97.261 19.376 19.759 1.00 40.63 223 TYR A N 1
ATOM 1634 C CA . TYR A 1 223 ? 97.559 20.378 20.768 1.00 38.42 223 TYR A CA 1
ATOM 1635 C C . TYR A 1 223 ? 98.860 20.014 21.429 1.00 38.43 223 TYR A C 1
ATOM 1636 O O . TYR A 1 223 ? 99.345 18.893 21.286 1.00 41.38 223 TYR A O 1
ATOM 1645 N N . ASN A 1 224 ? 99.423 20.957 22.175 1.00 41.04 224 ASN A N 1
ATOM 1646 C CA . ASN A 1 224 ? 100.710 20.728 22.789 1.00 39.78 224 ASN A CA 1
ATOM 1647 C C . ASN A 1 224 ? 100.783 21.113 24.265 1.00 42.50 224 ASN A C 1
ATOM 1648 O O . ASN A 1 224 ? 100.486 22.247 24.628 1.00 42.75 224 ASN A O 1
ATOM 1653 N N . SER A 1 225 ? 101.212 20.173 25.102 1.00 37.94 225 SER A N 1
ATOM 1654 C CA . SER A 1 225 ? 101.344 20.434 26.532 1.00 38.65 225 SER A CA 1
ATOM 1655 C C . SER A 1 225 ? 102.790 20.277 26.986 1.00 40.52 225 SER A C 1
ATOM 1656 O O . SER A 1 225 ? 103.248 19.157 27.211 1.00 41.91 225 SER A O 1
ATOM 1659 N N . LYS A 1 226 ? 103.518 21.386 27.108 1.00 43.73 226 LYS A N 1
ATOM 1660 C CA . LYS A 1 226 ? 104.904 21.309 27.566 1.00 41.30 226 LYS A CA 1
ATOM 1661 C C . LYS A 1 226 ? 105.745 20.365 26.725 1.00 41.74 226 LYS A C 1
ATOM 1662 O O . LYS A 1 226 ? 106.654 19.708 27.233 1.00 40.82 226 LYS A O 1
ATOM 1668 N N . GLY A 1 227 ? 105.455 20.280 25.433 1.00 41.59 227 GLY A N 1
ATOM 1669 C CA . GLY A 1 227 ? 106.235 19.373 24.608 1.00 41.79 227 GLY A CA 1
ATOM 1670 C C . GLY A 1 227 ? 105.502 18.087 24.279 1.00 45.68 227 GLY A C 1
ATOM 1671 O O . GLY A 1 227 ? 105.862 17.410 23.315 1.00 44.89 227 GLY A O 1
ATOM 1672 N N . THR A 1 228 ? 104.471 17.731 25.051 1.00 42.79 228 THR A N 1
ATOM 1673 C CA . THR A 1 228 ? 103.719 16.496 24.744 1.00 42.55 228 THR A CA 1
ATOM 1674 C C . THR A 1 228 ? 102.464 16.855 23.939 1.00 40.73 228 THR A C 1
ATOM 1675 O O . THR A 1 228 ? 101.678 17.717 24.347 1.00 37.27 228 THR A O 1
ATOM 1679 N N . THR A 1 229 ? 102.272 16.214 22.791 1.00 39.50 229 THR A N 1
ATOM 1680 C CA . THR A 1 229 ? 101.105 16.547 21.989 1.00 38.97 229 THR A CA 1
ATOM 1681 C C . THR A 1 229 ? 99.886 15.728 22.393 1.00 29.89 229 THR A C 1
ATOM 1682 O O . THR A 1 229 ? 100.005 14.738 23.089 1.00 33.75 229 THR A O 1
ATOM 1686 N N . LEU A 1 230 ? 98.713 16.178 21.995 1.00 35.33 230 LEU A N 1
ATOM 1687 C CA . LEU A 1 230 ? 97.517 15.466 22.365 1.00 34.09 230 LEU A CA 1
ATOM 1688 C C . LEU A 1 230 ? 96.406 15.992 21.517 1.00 34.60 230 LEU A C 1
ATOM 1689 O O . LEU A 1 230 ? 96.497 17.090 20.946 1.00 35.48 230 LEU A O 1
ATOM 1694 N N . ASP A 1 231 ? 95.361 15.187 21.401 1.00 31.89 231 ASP A N 1
ATOM 1695 C CA . ASP A 1 231 ? 94.205 15.614 20.655 1.00 29.36 231 ASP A CA 1
ATOM 1696 C C . ASP A 1 231 ? 92.946 15.065 21.286 1.00 28.20 231 ASP A C 1
ATOM 1697 O O . ASP A 1 231 ? 92.988 14.216 22.179 1.00 34.43 231 ASP A O 1
ATOM 1702 N N . PHE A 1 232 ? 91.838 15.598 20.825 1.00 26.85 232 PHE A N 1
ATOM 1703 C CA . PHE A 1 232 ? 90.535 15.296 21.353 1.00 28.57 232 PHE A CA 1
ATOM 1704 C C . PHE A 1 232 ? 89.590 14.698 20.301 1.00 33.11 232 PHE A C 1
ATOM 1705 O O . PHE A 1 232 ? 89.279 15.332 19.272 1.00 33.87 232 PHE A O 1
ATOM 1713 N N . LEU A 1 233 ? 89.108 13.489 20.581 1.00 30.65 233 LEU A N 1
ATOM 1714 C CA . LEU A 1 233 ? 88.218 12.808 19.659 1.00 32.67 233 LEU A CA 1
ATOM 1715 C C . LEU A 1 233 ? 86.873 12.571 20.284 1.00 35.52 233 LEU A C 1
ATOM 1716 O O . LEU A 1 233 ? 86.748 12.460 21.499 1.00 31.05 233 LEU A O 1
ATOM 1721 N N . VAL A 1 234 ? 85.849 12.519 19.458 1.00 31.50 234 VAL A N 1
ATOM 1722 C CA . VAL A 1 234 ? 84.540 12.227 19.998 1.00 31.10 234 VAL A CA 1
ATOM 1723 C C . VAL A 1 234 ? 83.981 11.112 19.131 1.00 34.70 234 VAL A C 1
ATOM 1724 O O . VAL A 1 234 ? 84.008 11.177 17.892 1.00 32.34 234 VAL A O 1
ATOM 1728 N N . TYR A 1 235 ? 83.516 10.064 19.789 1.00 32.80 235 TYR A N 1
ATOM 1729 C CA . TYR A 1 235 ? 82.920 8.946 19.077 1.00 33.08 235 TYR A CA 1
ATOM 1730 C C . TYR A 1 235 ? 81.458 8.929 19.457 1.00 36.38 235 TYR A C 1
ATOM 1731 O O . TYR A 1 235 ? 81.095 9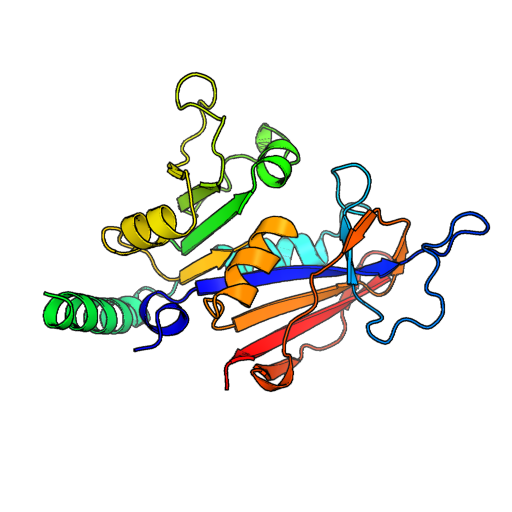.144 20.622 1.00 35.13 235 TYR A O 1
ATOM 1740 N N . SER A 1 236 ? 80.611 8.690 18.470 1.00 32.98 236 SER A N 1
ATOM 1741 C CA . SER A 1 236 ? 79.176 8.633 18.715 1.00 31.96 236 SER A CA 1
ATOM 1742 C C . SER A 1 236 ? 78.645 7.267 18.319 1.00 29.97 236 SER A C 1
ATOM 1743 O O . SER A 1 236 ? 79.034 6.706 17.285 1.00 37.67 236 SER A O 1
ATOM 1746 N N . LYS A 1 237 ? 77.765 6.736 19.146 1.00 35.25 237 LYS A N 1
ATOM 1747 C CA . LYS A 1 237 ? 77.186 5.440 18.876 1.00 37.64 237 LYS A CA 1
ATOM 1748 C C . LYS A 1 237 ? 76.404 5.463 17.555 1.00 39.33 237 LYS A C 1
ATOM 1749 O O . LYS A 1 237 ? 75.758 6.456 17.212 1.00 41.51 237 LYS A O 1
ATOM 1755 N N . VAL A 1 238 ? 76.513 4.380 16.794 1.00 44.24 238 VAL A N 1
ATOM 1756 C CA . VAL A 1 238 ? 75.813 4.253 15.508 1.00 51.92 238 VAL A CA 1
ATOM 1757 C C . VAL A 1 238 ? 74.295 4.230 15.720 1.00 52.36 238 VAL A C 1
ATOM 1758 O O . VAL A 1 238 ? 73.577 5.064 15.101 1.00 57.17 238 VAL A O 1
#

Organism: Plasmodium vivax (NCBI:txid5855)

Nearest PDB structures (foldseek):
  2bl9-assembly1_A  TM=1.005E+00  e=9.460E-48  Plasmodium vivax
  3dga-assembly1_A  TM=9.320E-01  e=3.360E-35  Plasmodium falciparum
  6a2m-assembly1_A  TM=9.331E-01  e=2.134E-34  Plasmodium falciparum
  1j3k-assembly1_B  TM=9.220E-01  e=1.668E-34  Plasmodium falciparum
  3jsu-assembly1_B  TM=9.232E-01  e=7.317E-34  Plasmodium falciparum

Radius of gyration: 17.65 Å; Cα contacts (8 Å, |Δi|>4): 390; chains: 1; bounding box: 57×38×43 Å

Secondary structure (DSSP, 8-state):
--HHHHTTEEEEEEEEEEPP-SSSS---TT-S-SS-EEEBTTB-SSS--HHHHHHHHHHHH---GGGHHHHHHHHHHHHHHH----EEEEEEHHHHHTS-GGG-SPTTEEEEEE-SS--TTT--SS-EEES-HHHHHHHHHT---S-EEEEE-HHHHHHHHHTT--SEEEEEEEEEEE--SEEPPP--GGGEEEEEE---EEETTEEEEEEEEEE-

Foldseek 3Di:
DAQLVLQVEAEEAEFEAADADPDDPPGCPPDPDGGWFGPDPLEGQDDDQVVVVVVVLCVQQDDDPVCQVVSVVSLVVVVVVVVVAHEAEEEEPSNVVRDPPVCPPPPNHAYEYEDPPDDCVVDVGRHHYHPDVVVVSVVSSPDGHGHYYYYDDQVSQCVCLVVVNHFKYKYKYWHDHGHHDGTHDDHPCVQKDWDDWADWADGPRIIMTIIMIGGD

B-factor: mean 39.63, std 8.61, range [5.79, 64.67]

InterPro domains:
  IPR000398 Thymidylate synthase [MF_00008] (340-623)
  IPR000398 Thymidylate synthase [PR00108] (381-402)
  IPR000398 Thymidylate synthase [PR00108] (474-493)
  IPR000398 Thymidylate synthase [PR00108] (500-515)
  IPR000398 Thymidylate synthase [PR00108] (518-544)
  IPR000398 Thymidylate synthase [PR00108] (556-573)
  IPR000398 Thymidylate synthase [TIGR03284] (342-622)
  IPR001796 Dihydrofolate reductase domain [PF00186] (108-235)
  IPR001796 Dihydrofolate reductase domain [PS51330] (9-237)
  IPR001796 Dihydrofolate reductase domain [cd00209] (37-235)
  IPR012262 Bifunctional dihydrofolate reductase/thymidylate synthase [PIRSF000389] (9-623)
  IPR017925 Dihydrofolate reductase conserved site [PS00075] (38-61)
  IPR020940 Thymidylate synthase, active site [PS00091] (485-513)
  IPR023451 Thymidylate synthase/dCMP hydroxymethylase domain [PF00303] (342-622)
  IPR023451 Thymidylate synthase/dCMP hydroxymethylase domain [cd00351] (342-576)
  IPR024072 Dihydrofolate reductase-like domain superfamily [G3DSA:3.40.430.10] (1-238)
  IPR024072 Dihydrofolate reductase-like domain superfamily [SSF53597] (2-237)
  IPR036926 Thymidylate synthase/dCMP hydroxymethylase superfamily [G3DSA:3.30.572.10] (324-623)
  IPR036926 Thymidylate synthase/dCMP hydroxymethylase superfamily [SSF55831] (311-622)
  IPR045097 Thymidylate synthase/dCMP hydroxymethylase [PTHR11548] (106-622)

CATH classification: 3.40.430.10